Protein AF-A0A7S3U3N0-F1 (afdb_monomer_lite)

pLDDT: mean 81.3, std 15.48, range [44.31, 98.31]

Structure (mmCIF, N/CA/C/O backbone):
data_AF-A0A7S3U3N0-F1
#
_entry.id   AF-A0A7S3U3N0-F1
#
loop_
_atom_site.group_PDB
_atom_site.id
_atom_site.type_symbol
_atom_site.label_atom_id
_atom_site.label_alt_id
_atom_site.label_comp_id
_atom_site.label_asym_id
_atom_site.label_entity_id
_atom_site.label_seq_id
_atom_site.pdbx_PDB_ins_code
_atom_site.Cartn_x
_atom_site.Cartn_y
_atom_site.Cartn_z
_atom_site.occupancy
_atom_site.B_iso_or_equiv
_atom_site.auth_seq_id
_atom_site.auth_comp_id
_atom_site.auth_asym_id
_atom_site.auth_atom_id
_atom_site.pdbx_PDB_model_num
ATOM 1 N N . TYR A 1 1 ? 31.565 2.577 -57.665 1.00 74.12 1 TYR A N 1
ATOM 2 C CA . TYR A 1 1 ? 31.955 3.757 -58.460 1.00 74.12 1 TYR A CA 1
ATOM 3 C C . TYR A 1 1 ? 33.402 4.197 -58.238 1.00 74.12 1 TYR A C 1
ATOM 5 O O . TYR A 1 1 ? 34.052 4.500 -59.228 1.00 74.12 1 TYR A O 1
ATOM 13 N N . GLY A 1 2 ? 33.956 4.156 -57.015 1.00 78.75 2 GLY A N 1
ATOM 14 C CA . GLY A 1 2 ? 35.346 4.583 -56.749 1.00 78.75 2 GLY A CA 1
ATOM 15 C C . GLY A 1 2 ? 36.430 3.902 -57.603 1.00 78.75 2 GLY A C 1
ATOM 16 O O . GLY A 1 2 ? 37.259 4.584 -58.193 1.00 78.75 2 GLY A O 1
ATOM 17 N N . GLU A 1 3 ? 36.382 2.576 -57.767 1.00 84.25 3 GLU A N 1
ATOM 18 C CA . GLU A 1 3 ? 37.328 1.848 -58.638 1.00 84.25 3 GLU A CA 1
ATOM 19 C C . GLU A 1 3 ? 37.213 2.257 -60.116 1.00 84.25 3 GLU A C 1
ATOM 21 O O . GLU A 1 3 ? 38.199 2.272 -60.850 1.00 84.25 3 GLU A O 1
ATOM 26 N N . SER A 1 4 ? 36.007 2.615 -60.562 1.00 85.31 4 SER A N 1
ATOM 27 C CA . SER A 1 4 ? 35.740 3.041 -61.937 1.00 85.31 4 SER A CA 1
ATOM 28 C C . SER A 1 4 ? 36.223 4.470 -62.195 1.00 85.31 4 SER A C 1
ATOM 30 O O . SER A 1 4 ? 36.794 4.723 -63.251 1.00 85.31 4 SER A O 1
ATOM 32 N N . VAL A 1 5 ? 36.042 5.383 -61.234 1.00 87.06 5 VAL A N 1
ATOM 33 C CA . VAL A 1 5 ? 36.585 6.754 -61.277 1.00 87.06 5 VAL A CA 1
ATOM 34 C C . VAL A 1 5 ? 38.114 6.709 -61.318 1.00 87.06 5 VAL A C 1
ATOM 36 O O . VAL A 1 5 ? 38.727 7.276 -62.218 1.00 87.06 5 VAL A O 1
ATOM 39 N N . ASP A 1 6 ? 38.733 5.934 -60.427 1.00 88.25 6 ASP A N 1
ATOM 40 C CA . ASP A 1 6 ? 40.187 5.770 -60.363 1.00 88.25 6 ASP A CA 1
ATOM 41 C C . ASP A 1 6 ? 40.770 5.121 -61.639 1.00 88.25 6 ASP A C 1
ATOM 43 O O . ASP A 1 6 ? 41.806 5.554 -62.153 1.00 88.25 6 ASP A O 1
ATOM 47 N N . ALA A 1 7 ? 40.085 4.132 -62.221 1.00 88.00 7 ALA A N 1
ATOM 48 C CA . ALA A 1 7 ? 40.479 3.543 -63.501 1.00 88.00 7 ALA A CA 1
ATOM 49 C C . ALA A 1 7 ? 40.375 4.541 -64.672 1.00 88.00 7 ALA A C 1
ATOM 51 O O . ALA A 1 7 ? 41.270 4.583 -65.522 1.00 88.00 7 ALA A O 1
ATOM 52 N N . LEU A 1 8 ? 39.320 5.365 -64.710 1.00 86.62 8 LEU A N 1
ATOM 53 C CA . LEU A 1 8 ? 39.129 6.400 -65.730 1.00 86.62 8 LEU A CA 1
ATOM 54 C C . LEU A 1 8 ? 40.159 7.526 -65.595 1.00 86.62 8 LEU A C 1
ATOM 56 O O . LEU A 1 8 ? 40.735 7.932 -66.603 1.00 86.62 8 LEU A O 1
ATOM 60 N N . GLU A 1 9 ? 40.475 7.975 -64.378 1.00 86.88 9 GLU A N 1
ATOM 61 C CA . GLU A 1 9 ? 41.544 8.949 -64.140 1.00 86.88 9 GLU A CA 1
ATOM 62 C C . GLU A 1 9 ? 42.899 8.443 -64.643 1.00 86.88 9 GLU A C 1
ATOM 64 O O . GLU A 1 9 ? 43.624 9.165 -65.333 1.00 86.88 9 GLU A O 1
ATOM 69 N N . ARG A 1 10 ? 43.250 7.190 -64.325 1.00 87.50 10 ARG A N 1
ATOM 70 C CA . ARG A 1 10 ? 44.497 6.569 -64.794 1.00 87.50 10 ARG A CA 1
ATOM 71 C C . ARG A 1 10 ? 44.520 6.453 -66.317 1.00 87.50 10 ARG A C 1
ATOM 73 O O . ARG A 1 10 ? 45.540 6.776 -66.924 1.00 87.50 10 ARG A O 1
ATOM 80 N N . ALA A 1 11 ? 43.413 6.037 -66.934 1.00 85.31 11 ALA A N 1
ATOM 81 C CA . ALA A 1 11 ? 43.295 5.922 -68.385 1.00 85.31 11 ALA A CA 1
ATOM 82 C C . ALA A 1 11 ? 43.433 7.286 -69.082 1.00 85.31 11 ALA A C 1
ATOM 84 O O . ALA A 1 11 ? 44.214 7.415 -70.024 1.00 85.31 11 ALA A O 1
ATOM 85 N N . ILE A 1 12 ? 42.756 8.324 -68.579 1.00 85.38 12 ILE A N 1
ATOM 86 C CA . ILE A 1 12 ? 42.856 9.695 -69.097 1.00 85.38 12 ILE A CA 1
ATOM 87 C C . ILE A 1 12 ? 44.290 10.213 -68.958 1.00 85.38 12 ILE A C 1
ATOM 89 O O . ILE A 1 12 ? 44.841 10.731 -69.927 1.00 85.38 12 ILE A O 1
ATOM 93 N N . ARG A 1 13 ? 44.938 10.021 -67.799 1.00 86.06 13 ARG A N 1
ATOM 94 C CA . ARG A 1 13 ? 46.341 10.428 -67.590 1.00 86.06 13 ARG A CA 1
ATOM 95 C C . ARG A 1 13 ? 47.292 9.731 -68.565 1.00 86.06 13 ARG A C 1
ATOM 97 O O . ARG A 1 13 ? 48.157 10.393 -69.132 1.00 86.06 13 ARG A O 1
ATOM 104 N N . MET A 1 14 ? 47.132 8.425 -68.793 1.00 83.31 14 MET A N 1
ATOM 105 C CA . MET A 1 14 ? 47.976 7.679 -69.736 1.00 83.31 14 MET A CA 1
ATOM 106 C C . MET A 1 14 ? 47.755 8.109 -71.190 1.00 83.31 14 MET A C 1
ATOM 108 O O . MET A 1 14 ? 48.724 8.250 -71.932 1.00 83.31 14 MET A O 1
ATOM 112 N N . MET A 1 15 ? 46.505 8.342 -71.598 1.00 79.31 15 MET A N 1
ATOM 113 C CA . MET A 1 15 ? 46.182 8.745 -72.970 1.00 79.31 15 MET A CA 1
ATOM 114 C C . MET A 1 15 ? 46.579 10.195 -73.260 1.00 79.31 15 MET A C 1
ATOM 116 O O . MET A 1 15 ? 47.116 10.468 -74.328 1.00 79.31 15 MET A O 1
ATOM 120 N N . SER A 1 16 ? 46.393 11.112 -72.306 1.00 79.25 16 SER A N 1
ATOM 121 C CA . SER A 1 16 ? 46.848 12.502 -72.430 1.00 79.25 16 SER A CA 1
ATOM 122 C C . SER A 1 16 ? 48.373 12.638 -72.377 1.00 79.25 16 SER A C 1
ATOM 124 O O . SER A 1 16 ? 48.922 13.546 -72.987 1.00 79.25 16 SER A O 1
ATOM 126 N N . ALA A 1 17 ? 49.089 11.724 -71.714 1.00 80.06 17 ALA A N 1
ATOM 127 C CA . ALA A 1 17 ? 50.554 11.684 -71.771 1.00 80.06 17 ALA A CA 1
ATOM 128 C C . ALA A 1 17 ? 51.100 11.237 -73.145 1.00 80.06 17 ALA A C 1
ATOM 130 O O . ALA A 1 17 ? 52.278 11.441 -73.437 1.00 80.06 17 ALA A O 1
ATOM 131 N N . GLN A 1 18 ? 50.265 10.618 -73.987 1.00 72.44 18 GLN A N 1
ATOM 132 C CA . GLN A 1 18 ? 50.602 10.194 -75.351 1.00 72.44 18 GLN A CA 1
ATOM 133 C C . GLN A 1 18 ? 50.041 11.140 -76.432 1.00 72.44 18 GLN A C 1
ATOM 135 O O . GLN A 1 18 ? 50.070 10.787 -77.610 1.00 72.44 18 GLN A O 1
ATOM 140 N N . ASP A 1 19 ? 49.548 12.317 -76.034 1.00 68.12 19 ASP A N 1
ATOM 141 C CA . ASP A 1 19 ? 48.921 13.334 -76.889 1.00 68.12 19 ASP A CA 1
ATOM 142 C C . ASP A 1 19 ? 49.977 14.168 -77.637 1.00 68.12 19 ASP A C 1
ATOM 144 O O . ASP A 1 19 ? 50.263 15.318 -77.305 1.00 68.12 19 ASP A O 1
ATOM 148 N N . TYR A 1 20 ? 50.654 13.536 -78.595 1.00 67.75 20 TYR A N 1
ATOM 149 C CA . TYR A 1 20 ? 51.571 14.202 -79.517 1.00 67.75 20 TYR A CA 1
ATOM 150 C C . TYR A 1 20 ? 51.636 13.464 -80.856 1.00 67.75 20 TYR A C 1
ATOM 152 O O . TYR A 1 20 ? 51.582 12.230 -80.917 1.00 67.75 20 TYR A O 1
ATOM 160 N N . ASP A 1 21 ? 51.811 14.225 -81.934 1.00 62.88 21 ASP A N 1
ATOM 161 C CA . ASP A 1 21 ? 51.967 13.668 -83.273 1.00 62.88 21 ASP A CA 1
ATOM 162 C C . ASP A 1 21 ? 53.317 12.969 -83.421 1.00 62.88 21 ASP A C 1
ATOM 164 O O . ASP A 1 21 ? 54.372 13.458 -83.001 1.00 62.88 21 ASP A O 1
ATOM 168 N N . ARG A 1 22 ? 53.307 11.787 -84.039 1.00 64.50 22 ARG A N 1
ATOM 169 C CA . ARG A 1 22 ? 54.524 10.991 -84.217 1.00 64.50 22 ARG A CA 1
ATOM 170 C C . ARG A 1 22 ? 55.092 11.224 -85.612 1.00 64.50 22 ARG A C 1
ATOM 172 O O . ARG A 1 22 ? 54.589 10.694 -86.599 1.00 64.50 22 ARG A O 1
ATOM 179 N N . GLY A 1 23 ? 56.225 11.922 -85.689 1.00 57.91 23 GLY A N 1
ATOM 180 C CA . GLY A 1 23 ? 57.001 12.136 -86.923 1.00 57.91 23 GLY A CA 1
ATOM 181 C C . GLY A 1 23 ? 57.723 10.890 -87.472 1.00 57.91 23 GLY A C 1
ATOM 182 O O . GLY A 1 23 ? 58.717 11.005 -88.183 1.00 57.91 23 GLY A O 1
ATOM 183 N N . GLN A 1 24 ? 57.275 9.677 -87.133 1.00 59.09 24 GLN A N 1
ATOM 184 C CA . GLN A 1 24 ? 57.985 8.420 -87.405 1.00 59.09 24 GLN A CA 1
ATOM 185 C C . GLN A 1 24 ? 57.671 7.793 -88.776 1.00 59.09 24 GLN A C 1
ATOM 187 O O . GLN A 1 24 ? 57.658 6.573 -88.924 1.00 59.09 24 GLN A O 1
ATOM 192 N N . ALA A 1 25 ? 57.485 8.610 -89.818 1.00 54.75 25 ALA A N 1
ATOM 193 C CA . ALA A 1 25 ? 57.447 8.081 -91.187 1.00 54.75 25 ALA A CA 1
ATOM 194 C C . ALA A 1 25 ? 58.773 7.372 -91.524 1.00 54.75 25 ALA A C 1
ATOM 196 O O . ALA A 1 25 ? 58.790 6.284 -92.095 1.00 54.75 25 ALA A O 1
ATOM 197 N N . SER A 1 26 ? 59.903 7.967 -91.124 1.00 56.03 26 SER A N 1
ATOM 198 C CA . SER A 1 26 ? 61.240 7.481 -91.475 1.00 56.03 26 SER A CA 1
ATOM 199 C C . SER A 1 26 ? 61.626 6.183 -90.765 1.00 56.03 26 SER A C 1
ATOM 201 O O . SER A 1 26 ? 62.145 5.288 -91.423 1.00 56.03 26 SER A O 1
ATOM 203 N N . SER A 1 27 ? 61.354 6.034 -89.464 1.00 62.22 27 SER A N 1
ATOM 204 C CA . SER A 1 27 ? 61.732 4.830 -88.701 1.00 62.22 27 SER A CA 1
ATOM 205 C C . SER A 1 27 ? 60.923 3.597 -89.115 1.00 62.22 27 SER A C 1
ATOM 207 O O . SER A 1 27 ? 61.473 2.499 -89.203 1.00 62.22 27 SER A O 1
ATOM 209 N N . MET A 1 28 ? 59.637 3.768 -89.439 1.00 62.06 28 MET A N 1
ATOM 210 C CA . MET A 1 28 ? 58.778 2.677 -89.903 1.00 62.06 28 MET A CA 1
ATOM 211 C C . MET A 1 28 ? 59.160 2.228 -91.319 1.00 62.06 28 MET A C 1
ATOM 213 O O . MET A 1 28 ? 59.305 1.030 -91.568 1.00 62.06 28 MET A O 1
ATOM 217 N N . LEU A 1 29 ? 59.430 3.177 -92.226 1.00 60.19 29 LEU A N 1
ATOM 218 C CA . LEU A 1 29 ? 59.958 2.878 -93.563 1.00 60.19 29 LEU A CA 1
ATOM 219 C C . LEU A 1 29 ? 61.336 2.197 -93.496 1.00 60.19 29 LEU A C 1
ATOM 221 O O . LEU A 1 29 ? 61.624 1.317 -94.306 1.00 60.19 29 LEU A O 1
ATOM 225 N N . GLN A 1 30 ? 62.165 2.546 -92.509 1.00 63.12 30 GLN A N 1
ATOM 226 C CA . GLN A 1 30 ? 63.477 1.938 -92.283 1.00 63.12 30 GLN A CA 1
ATOM 227 C C . GLN A 1 30 ? 63.371 0.485 -91.786 1.00 63.12 30 GLN A C 1
ATOM 229 O O . GLN A 1 30 ? 64.128 -0.370 -92.244 1.00 63.12 30 GLN A O 1
ATOM 234 N N . GLY A 1 31 ? 62.384 0.170 -90.938 1.00 65.62 31 GLY A N 1
ATOM 235 C CA . GLY A 1 31 ? 62.075 -1.208 -90.531 1.00 65.62 31 GLY A CA 1
ATOM 236 C C . GLY A 1 31 ? 61.484 -2.067 -91.660 1.00 65.62 31 GLY A C 1
ATOM 237 O O . GLY A 1 31 ? 61.854 -3.232 -91.824 1.00 65.62 31 GLY A O 1
ATOM 238 N N . MET A 1 32 ? 60.614 -1.494 -92.496 1.00 61.75 32 MET A N 1
ATOM 239 C CA . MET A 1 32 ? 60.028 -2.201 -93.645 1.00 61.75 32 MET A CA 1
ATOM 240 C C . MET A 1 32 ? 61.028 -2.412 -94.793 1.00 61.75 32 MET A C 1
ATOM 242 O O . MET A 1 32 ? 60.957 -3.421 -95.493 1.00 61.75 32 MET A O 1
ATOM 246 N N . ALA A 1 33 ? 62.010 -1.519 -94.961 1.00 60.69 33 ALA A N 1
ATOM 247 C CA . ALA A 1 33 ? 63.102 -1.696 -95.921 1.00 60.69 33 ALA A CA 1
ATOM 248 C C . ALA A 1 33 ? 63.992 -2.914 -95.619 1.00 60.69 33 ALA A C 1
ATOM 250 O O . ALA A 1 33 ? 64.579 -3.473 -96.543 1.00 60.69 33 ALA A O 1
ATOM 251 N N . ALA A 1 34 ? 64.067 -3.351 -94.357 1.00 66.19 34 ALA A N 1
ATOM 252 C CA . ALA A 1 34 ? 64.830 -4.535 -93.963 1.00 66.19 34 ALA A CA 1
ATOM 253 C C . ALA A 1 34 ? 64.109 -5.862 -94.265 1.00 66.19 34 ALA A C 1
ATOM 255 O O . ALA A 1 34 ? 64.752 -6.906 -94.331 1.00 66.19 34 ALA A O 1
ATOM 256 N N . THR A 1 35 ? 62.784 -5.840 -94.430 1.00 69.75 35 THR A N 1
ATOM 257 C CA . THR A 1 35 ? 61.946 -7.052 -94.445 1.00 69.75 35 THR A CA 1
ATOM 258 C C . THR A 1 35 ? 61.196 -7.269 -95.759 1.00 69.75 35 THR A C 1
ATOM 260 O O . THR A 1 35 ? 60.873 -8.409 -96.085 1.00 69.75 35 THR A O 1
ATOM 263 N N . VAL A 1 36 ? 60.950 -6.215 -96.546 1.00 71.38 36 VAL A N 1
ATOM 264 C CA . VAL A 1 36 ? 60.137 -6.282 -97.771 1.00 71.38 36 VAL A CA 1
ATOM 265 C C . VAL A 1 36 ? 60.986 -6.006 -99.025 1.00 71.38 36 VAL A C 1
ATOM 267 O O . VAL A 1 36 ? 61.601 -4.938 -99.132 1.00 71.38 36 VAL A O 1
ATOM 270 N N . PRO A 1 37 ? 61.006 -6.907 -100.029 1.00 65.12 37 PRO A N 1
ATOM 271 C CA . PRO A 1 37 ? 61.734 -6.684 -101.278 1.00 65.12 37 PRO A CA 1
ATOM 272 C C . PRO A 1 37 ? 61.161 -5.487 -102.053 1.00 65.12 37 PRO A C 1
ATOM 274 O O . PRO A 1 37 ? 59.973 -5.442 -102.352 1.00 65.12 37 PRO A O 1
ATOM 277 N N . GLY A 1 38 ? 62.008 -4.512 -102.396 1.00 68.31 38 GLY A N 1
ATOM 278 C CA . GLY A 1 38 ? 61.620 -3.298 -103.138 1.00 68.31 38 GLY A CA 1
ATOM 279 C C . GLY A 1 38 ? 61.445 -2.041 -102.277 1.00 68.31 38 GLY A C 1
ATOM 280 O O . GLY A 1 38 ? 61.645 -0.935 -102.781 1.00 68.31 38 GLY A O 1
ATOM 281 N N . MET A 1 39 ? 61.218 -2.189 -100.968 1.00 69.62 39 MET A N 1
ATOM 282 C CA . MET A 1 39 ? 61.141 -1.068 -100.019 1.00 69.62 39 MET A CA 1
ATOM 283 C C . MET A 1 39 ? 62.433 -0.249 -99.834 1.00 69.62 39 MET A C 1
ATOM 285 O O . MET A 1 39 ? 62.315 0.954 -99.611 1.00 69.62 39 MET A O 1
ATOM 289 N N . PRO A 1 40 ? 63.661 -0.788 -100.003 1.00 70.88 40 PRO A N 1
ATOM 290 C CA . PRO A 1 40 ? 64.878 0.031 -99.967 1.00 70.88 40 PRO A CA 1
ATOM 291 C C . PRO A 1 40 ? 64.887 1.151 -101.016 1.00 70.88 40 PRO A C 1
ATOM 293 O O . PRO A 1 40 ? 65.416 2.231 -100.766 1.00 70.88 40 PRO A O 1
ATOM 296 N N . LYS A 1 41 ? 64.269 0.918 -102.184 1.00 70.62 41 LYS A N 1
ATOM 297 C CA . LYS A 1 41 ? 64.152 1.926 -103.250 1.00 70.62 41 LYS A CA 1
ATOM 298 C C . LYS A 1 41 ? 63.142 3.012 -102.889 1.00 70.62 41 LYS A C 1
ATOM 300 O O . LYS A 1 41 ? 63.380 4.175 -103.185 1.00 70.62 41 LYS A O 1
ATOM 305 N N . VAL A 1 42 ? 62.053 2.635 -102.222 1.00 67.94 42 VAL A N 1
ATOM 306 C CA . VAL A 1 42 ? 61.034 3.564 -101.712 1.00 67.94 42 VAL A CA 1
ATOM 307 C C . VAL A 1 42 ? 61.610 4.417 -100.583 1.00 67.94 42 VAL A C 1
ATOM 309 O O . VAL A 1 42 ? 61.429 5.627 -100.585 1.00 67.94 42 VAL A O 1
ATOM 312 N N . LEU A 1 43 ? 62.390 3.819 -99.676 1.00 67.31 43 LEU A N 1
ATOM 313 C CA . LEU A 1 43 ? 63.108 4.541 -98.625 1.00 67.31 43 LEU A CA 1
ATOM 314 C C . LEU A 1 43 ? 64.135 5.521 -99.213 1.00 67.31 43 LEU A C 1
ATOM 316 O O . LEU A 1 43 ? 64.208 6.664 -98.772 1.00 67.31 43 LEU A O 1
ATOM 320 N N . ALA A 1 44 ? 64.896 5.104 -100.229 1.00 69.94 44 ALA A N 1
ATOM 321 C CA . ALA A 1 44 ? 65.843 5.976 -100.921 1.00 69.94 44 ALA A CA 1
ATOM 322 C C . ALA A 1 44 ? 65.141 7.123 -101.669 1.00 69.94 44 ALA A C 1
ATOM 324 O O . ALA A 1 44 ? 65.584 8.264 -101.571 1.00 69.94 44 ALA A O 1
ATOM 325 N N . ALA A 1 45 ? 64.027 6.848 -102.357 1.00 68.56 45 ALA A N 1
ATOM 326 C CA . ALA A 1 45 ? 63.210 7.868 -103.013 1.00 68.56 45 ALA A CA 1
ATOM 327 C C . ALA A 1 45 ? 62.614 8.855 -101.997 1.00 68.56 45 ALA A C 1
ATOM 329 O O . ALA A 1 45 ? 62.682 10.058 -102.218 1.00 68.56 45 ALA A O 1
ATOM 330 N N . PHE A 1 46 ? 62.139 8.368 -100.849 1.00 67.56 46 PHE A N 1
ATOM 331 C CA . PHE A 1 46 ? 61.609 9.185 -99.756 1.00 67.56 46 PHE A CA 1
ATOM 332 C C . PHE A 1 46 ? 62.688 10.056 -99.094 1.00 67.56 46 PHE A C 1
ATOM 334 O O . PHE A 1 46 ? 62.468 11.238 -98.848 1.00 67.56 46 PHE A O 1
ATOM 341 N N . LEU A 1 47 ? 63.889 9.518 -98.851 1.00 68.75 47 LEU A N 1
ATOM 342 C CA . LEU A 1 47 ? 65.042 10.290 -98.360 1.00 68.75 47 LEU A CA 1
ATOM 343 C C . LEU A 1 47 ? 65.491 11.347 -99.380 1.00 68.75 47 LEU A C 1
ATOM 345 O O . LEU A 1 47 ? 65.827 12.470 -99.005 1.00 68.75 47 LEU A O 1
ATOM 349 N N . GLN A 1 48 ? 65.463 11.011 -100.671 1.00 66.44 48 GLN A N 1
ATOM 350 C CA . GLN A 1 48 ? 65.810 11.929 -101.751 1.00 66.44 48 GLN A CA 1
ATOM 351 C C . GLN A 1 48 ? 64.749 13.027 -101.932 1.00 66.44 48 GLN A C 1
ATOM 353 O O . GLN A 1 48 ? 65.096 14.188 -102.149 1.00 66.44 48 GLN A O 1
ATOM 358 N N . GLU A 1 49 ? 63.469 12.702 -101.778 1.00 63.72 49 GLU A N 1
ATOM 359 C CA . GLU A 1 49 ? 62.362 13.658 -101.776 1.00 63.72 49 GLU A CA 1
ATOM 360 C C . GLU A 1 49 ? 62.401 14.554 -100.534 1.00 63.72 49 GLU A C 1
ATOM 362 O O . GLU A 1 49 ? 62.312 15.768 -100.678 1.00 63.72 49 GLU A O 1
ATOM 367 N N . LYS A 1 50 ? 62.699 14.010 -99.344 1.00 61.12 50 LYS A N 1
ATOM 368 C CA . LYS A 1 50 ? 62.958 14.795 -98.122 1.00 61.12 50 LYS A CA 1
ATOM 369 C C . LYS A 1 50 ? 64.145 15.749 -98.296 1.00 61.12 50 LYS A C 1
ATOM 371 O O . LYS A 1 50 ? 64.099 16.871 -97.803 1.00 61.12 50 LYS A O 1
ATOM 376 N N . SER A 1 51 ? 65.178 15.351 -99.045 1.00 58.09 51 SER A N 1
ATOM 377 C CA . SER A 1 51 ? 66.316 16.229 -99.356 1.00 58.09 51 SER A CA 1
ATOM 378 C C . SER A 1 51 ? 65.987 17.323 -100.382 1.00 58.09 51 SER A C 1
ATOM 380 O O . SER A 1 51 ? 66.576 18.399 -100.331 1.00 58.09 51 SER A O 1
ATOM 382 N N . LYS A 1 52 ? 65.026 17.083 -101.289 1.00 55.53 52 LYS A N 1
ATOM 383 C CA . LYS A 1 52 ? 64.526 18.081 -102.255 1.00 55.53 52 LYS A CA 1
ATOM 384 C C . LYS A 1 52 ? 63.455 19.005 -101.668 1.00 55.53 52 LYS A C 1
ATOM 386 O O . LYS A 1 52 ? 63.375 20.158 -102.076 1.00 55.53 52 LYS A O 1
ATOM 391 N N . ALA A 1 53 ? 62.655 18.515 -100.723 1.00 50.06 53 ALA A N 1
ATOM 392 C CA . ALA A 1 53 ? 61.596 19.253 -100.037 1.00 50.06 53 ALA A CA 1
ATOM 393 C C . ALA A 1 53 ? 62.103 20.067 -98.832 1.00 50.06 53 ALA A C 1
ATOM 395 O O . ALA A 1 53 ? 61.314 20.744 -98.176 1.00 50.06 53 ALA A O 1
ATOM 396 N N . ALA A 1 54 ? 63.413 20.054 -98.558 1.00 49.81 54 ALA A N 1
ATOM 397 C CA . ALA A 1 54 ? 64.066 20.907 -97.569 1.00 49.81 54 ALA A CA 1
ATOM 398 C C . ALA A 1 54 ? 64.150 22.377 -98.046 1.00 49.81 54 ALA A C 1
ATOM 400 O O . ALA A 1 54 ? 65.228 22.956 -98.151 1.00 49.81 54 ALA A O 1
ATOM 401 N N . GLN A 1 55 ? 63.005 22.991 -98.355 1.00 48.06 55 GLN A N 1
ATOM 402 C CA . GLN A 1 55 ? 62.856 24.442 -98.280 1.00 48.06 55 GLN A CA 1
ATOM 403 C C . GLN A 1 55 ? 62.599 24.819 -96.811 1.00 48.06 55 GLN A C 1
ATOM 405 O O . GLN A 1 55 ? 61.831 24.131 -96.133 1.00 48.06 55 GLN A O 1
ATOM 410 N N . PRO A 1 56 ? 63.216 25.892 -96.287 1.00 44.81 56 PRO A N 1
ATOM 411 C CA . PRO A 1 56 ? 63.003 26.316 -94.909 1.00 44.81 56 PRO A CA 1
ATOM 412 C C . PRO A 1 56 ? 61.564 26.837 -94.756 1.00 44.81 56 PRO A C 1
ATOM 414 O O . PRO A 1 56 ? 61.269 27.957 -95.159 1.00 44.81 56 PRO A O 1
ATOM 417 N N . GLY A 1 57 ? 60.664 26.013 -94.205 1.00 52.09 57 GLY A N 1
ATOM 418 C CA . GLY A 1 57 ? 59.295 26.419 -93.858 1.00 52.09 57 GLY A CA 1
ATOM 419 C C . GLY A 1 57 ? 58.166 25.429 -94.175 1.00 52.09 57 GLY A C 1
ATOM 420 O O . GLY A 1 57 ? 57.025 25.723 -93.830 1.00 52.09 57 GLY A O 1
ATOM 421 N N . ALA A 1 58 ? 58.427 24.275 -94.799 1.00 44.31 58 ALA A N 1
ATOM 422 C CA . ALA A 1 58 ? 57.383 23.266 -95.011 1.00 44.31 58 ALA A CA 1
ATOM 423 C C . ALA A 1 58 ? 57.134 22.456 -93.716 1.00 44.31 58 ALA A C 1
ATOM 425 O O . ALA A 1 58 ? 58.097 21.911 -93.170 1.00 44.31 58 ALA A O 1
ATOM 426 N N . PRO A 1 59 ? 55.888 22.371 -93.202 1.00 51.31 59 PRO A N 1
ATOM 427 C CA . PRO A 1 59 ? 55.590 21.595 -92.000 1.00 51.31 59 PRO A CA 1
ATOM 428 C C . PRO A 1 59 ? 55.899 20.111 -92.230 1.00 51.31 59 PRO A C 1
ATOM 430 O O . PRO A 1 59 ? 55.577 19.552 -93.281 1.00 51.31 59 PRO A O 1
ATOM 433 N N . GLU A 1 60 ? 56.548 19.476 -91.251 1.00 54.88 60 GLU A N 1
ATOM 434 C CA . GLU A 1 60 ? 56.798 18.035 -91.274 1.00 54.88 60 GLU A CA 1
ATOM 435 C C . GLU A 1 60 ? 55.444 17.312 -91.311 1.00 54.88 60 GLU A C 1
ATOM 437 O O . GLU A 1 60 ? 54.638 17.440 -90.393 1.00 54.88 60 GLU A O 1
ATOM 442 N N . VAL A 1 61 ? 55.163 16.586 -92.397 1.00 50.91 61 VAL A N 1
ATOM 443 C CA . VAL A 1 61 ? 53.920 15.817 -92.520 1.00 50.91 61 VAL A CA 1
ATOM 444 C C . VAL A 1 61 ? 53.983 14.675 -91.505 1.00 50.91 61 VAL A C 1
ATOM 446 O O . VAL A 1 61 ? 54.789 13.752 -91.652 1.00 50.91 61 VAL A O 1
ATOM 449 N N . ALA A 1 62 ? 53.171 14.752 -90.450 1.00 54.81 62 ALA A N 1
ATOM 450 C CA . ALA A 1 62 ? 53.054 13.686 -89.464 1.00 54.81 62 ALA A CA 1
ATOM 451 C C . ALA A 1 62 ? 52.575 12.393 -90.151 1.00 54.81 62 ALA A C 1
ATOM 453 O O . ALA A 1 62 ? 51.612 12.403 -90.914 1.00 54.81 62 ALA A O 1
ATOM 454 N N . ALA A 1 63 ? 53.245 11.266 -89.887 1.00 54.88 63 ALA A N 1
ATOM 455 C CA . ALA A 1 63 ? 52.854 9.960 -90.437 1.00 54.88 63 ALA A CA 1
ATOM 456 C C . ALA A 1 63 ? 51.533 9.446 -89.845 1.00 54.88 63 ALA A C 1
ATOM 458 O O . ALA A 1 63 ? 50.857 8.605 -90.434 1.00 54.88 63 ALA A O 1
ATOM 459 N N . TYR A 1 64 ? 51.211 9.925 -88.647 1.00 57.16 64 TYR A N 1
ATOM 460 C CA . TYR A 1 64 ? 50.008 9.614 -87.903 1.00 57.16 64 TYR A CA 1
ATOM 461 C C . TYR A 1 64 ? 49.649 10.837 -87.061 1.00 57.16 64 TYR A C 1
ATOM 463 O O . TYR A 1 64 ? 50.434 11.245 -86.201 1.00 57.16 64 TYR A O 1
ATOM 471 N N . GLU A 1 65 ? 48.479 11.400 -87.339 1.00 59.81 65 GLU A N 1
ATOM 472 C CA . GLU A 1 65 ? 47.848 12.447 -86.540 1.00 59.81 65 GLU A CA 1
ATOM 473 C C . GLU A 1 65 ? 47.074 11.781 -85.398 1.00 59.81 65 GLU A C 1
ATOM 475 O O . GLU A 1 65 ? 46.366 10.788 -85.606 1.00 59.81 65 GLU A O 1
ATOM 480 N N . PHE A 1 66 ? 47.237 12.274 -84.174 1.00 63.94 66 PHE A N 1
ATOM 481 C CA . PHE A 1 66 ? 46.581 11.692 -83.005 1.00 63.94 66 PHE A CA 1
ATOM 482 C C . PHE A 1 66 ? 45.044 11.807 -83.102 1.00 63.94 66 PHE A C 1
ATOM 484 O O . PHE A 1 66 ? 44.460 12.861 -82.879 1.00 63.94 66 PHE A O 1
ATOM 491 N N . GLN A 1 67 ? 44.351 10.696 -83.387 1.00 65.75 67 GLN A N 1
ATOM 492 C CA . GLN A 1 67 ? 42.881 10.677 -83.542 1.00 65.75 67 GLN A CA 1
ATOM 493 C C . GLN A 1 67 ? 42.102 10.445 -82.231 1.00 65.75 67 GLN A C 1
ATOM 495 O O . GLN A 1 67 ? 40.872 10.391 -82.221 1.00 65.75 67 GLN A O 1
ATOM 500 N N . SER A 1 68 ? 42.792 10.301 -81.098 1.00 68.62 68 SER A N 1
ATOM 501 C CA . SER A 1 68 ? 42.193 9.894 -79.816 1.00 68.62 68 SER A CA 1
ATOM 502 C C . SER A 1 68 ? 41.573 11.035 -79.002 1.00 68.62 68 SER A C 1
ATOM 504 O O . SER A 1 68 ? 41.003 10.770 -77.944 1.00 68.62 68 SER A O 1
ATOM 506 N N . GLY A 1 69 ? 41.619 12.284 -79.478 1.00 72.69 69 GLY A N 1
ATOM 507 C CA . GLY A 1 69 ? 41.065 13.443 -78.764 1.00 72.69 69 GLY A CA 1
ATOM 508 C C . GLY A 1 69 ? 39.574 13.303 -78.421 1.00 72.69 69 GLY A C 1
ATOM 509 O O . GLY A 1 69 ? 39.162 13.609 -77.301 1.00 72.69 69 GLY A O 1
ATOM 510 N N . GLY A 1 70 ? 38.771 12.738 -79.332 1.00 79.31 70 GLY A N 1
ATOM 511 C CA . GLY A 1 70 ? 37.350 12.455 -79.082 1.00 79.31 70 GLY A CA 1
ATOM 512 C C . GLY A 1 70 ? 37.115 11.365 -78.026 1.00 79.31 70 GLY A C 1
ATOM 513 O O . GLY A 1 70 ? 36.183 11.461 -77.232 1.00 79.31 70 GLY A O 1
ATOM 514 N N . ILE A 1 71 ? 37.998 10.363 -77.955 1.00 79.81 71 ILE A N 1
ATOM 515 C CA . ILE A 1 71 ? 37.938 9.290 -76.948 1.00 79.81 71 ILE A CA 1
ATOM 516 C C . ILE A 1 71 ? 38.310 9.844 -75.569 1.00 79.81 71 ILE A C 1
ATOM 518 O O . ILE A 1 71 ? 37.649 9.537 -74.582 1.00 79.81 71 ILE A O 1
ATOM 522 N N . VAL A 1 72 ? 39.321 10.715 -75.496 1.00 82.06 72 VAL A N 1
ATOM 523 C CA . VAL A 1 72 ? 39.697 11.399 -74.249 1.00 82.06 72 VAL A CA 1
ATOM 524 C C . VAL A 1 72 ? 38.569 12.314 -73.762 1.00 82.06 72 VAL A C 1
ATOM 526 O O . VAL A 1 72 ? 38.300 12.347 -72.563 1.00 82.06 72 VAL A O 1
ATOM 529 N N . SER A 1 73 ? 37.874 13.017 -74.665 1.00 84.50 73 SER A N 1
ATOM 530 C CA . SER A 1 73 ? 36.670 13.794 -74.327 1.00 84.50 73 SER A CA 1
ATOM 531 C C . SER A 1 73 ? 35.584 12.908 -73.718 1.00 84.50 73 SER A C 1
ATOM 533 O O . SER A 1 73 ? 35.083 13.212 -72.640 1.00 84.50 73 SER A O 1
ATOM 535 N N . LEU A 1 74 ? 35.266 11.782 -74.363 1.00 86.56 74 LEU A N 1
ATOM 536 C CA . LEU A 1 74 ? 34.260 10.841 -73.871 1.00 86.56 74 LEU A CA 1
ATOM 537 C C . LEU A 1 74 ? 34.625 10.276 -72.489 1.00 86.56 74 LEU A C 1
ATOM 539 O O . LEU A 1 74 ? 33.764 10.183 -71.617 1.00 86.56 74 LEU A O 1
ATOM 543 N N . LEU A 1 75 ? 35.897 9.921 -72.272 1.00 86.75 75 LEU A N 1
ATOM 544 C CA . LEU A 1 75 ? 36.377 9.430 -70.978 1.00 86.75 75 LEU A CA 1
ATOM 545 C C . LEU A 1 75 ? 36.284 10.507 -69.890 1.00 86.75 75 LEU A C 1
ATOM 547 O O . LEU A 1 75 ? 35.907 10.184 -68.768 1.00 86.75 75 LEU A O 1
ATOM 551 N N . LYS A 1 76 ? 36.570 11.778 -70.208 1.00 88.25 76 LYS A N 1
ATOM 552 C CA . LYS A 1 76 ? 36.392 12.909 -69.279 1.00 88.25 76 LYS A CA 1
ATOM 553 C C . LYS A 1 76 ? 34.920 13.142 -68.928 1.00 88.25 76 LYS A C 1
ATOM 555 O O . LYS A 1 76 ? 34.607 13.375 -67.763 1.00 88.25 76 LYS A O 1
ATOM 560 N N . ASP A 1 77 ? 34.017 13.039 -69.900 1.00 90.69 77 ASP A N 1
ATOM 561 C CA . ASP A 1 77 ? 32.576 13.155 -69.653 1.00 90.69 77 ASP A CA 1
ATOM 562 C C . ASP A 1 77 ? 32.051 11.994 -68.796 1.00 90.69 77 ASP A C 1
ATOM 564 O O . ASP A 1 77 ? 31.208 12.198 -67.920 1.00 90.69 77 ASP A O 1
ATOM 568 N N . LEU A 1 78 ? 32.562 10.778 -69.019 1.00 90.94 78 LEU A N 1
ATOM 569 C CA . LEU A 1 78 ? 32.229 9.606 -68.211 1.00 90.94 78 LEU A CA 1
ATOM 570 C C . LEU A 1 78 ? 32.792 9.717 -66.789 1.00 90.94 78 LEU A C 1
ATOM 572 O O . LEU A 1 78 ? 32.077 9.401 -65.842 1.00 90.94 78 LEU A O 1
ATOM 576 N N . LEU A 1 79 ? 34.022 10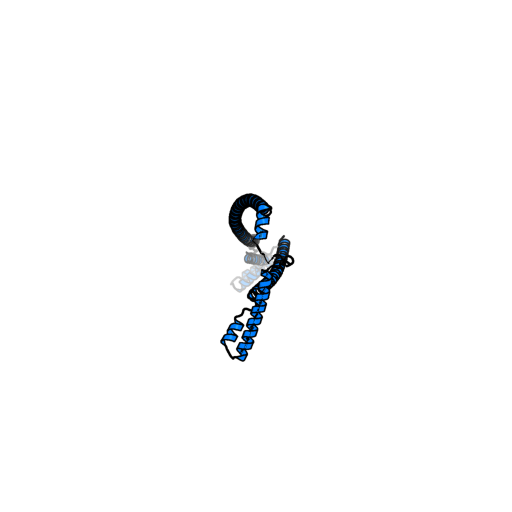.220 -66.639 1.00 90.00 79 LEU A N 1
ATOM 577 C CA . LEU A 1 79 ? 34.633 10.509 -65.341 1.00 90.00 79 LEU A CA 1
ATOM 578 C C . LEU A 1 79 ? 33.750 11.473 -64.542 1.00 90.00 79 LEU A C 1
ATOM 580 O O . LEU A 1 79 ? 33.335 11.136 -63.442 1.00 90.00 79 LEU A O 1
ATOM 584 N N . LYS A 1 80 ? 33.367 12.611 -65.134 1.00 92.62 80 LYS A N 1
ATOM 585 C CA . LYS A 1 80 ? 32.508 13.607 -64.476 1.00 92.62 80 LYS A CA 1
ATOM 586 C C . LYS A 1 80 ? 31.150 13.034 -64.056 1.00 92.62 80 LYS A C 1
ATOM 588 O O . LYS A 1 80 ? 30.636 13.381 -62.996 1.00 92.62 80 LYS A O 1
ATOM 593 N N . LYS A 1 81 ? 30.550 12.168 -64.883 1.00 92.56 81 LYS A N 1
ATOM 594 C CA . LYS A 1 81 ? 29.298 11.478 -64.529 1.00 92.56 81 LYS A CA 1
ATOM 595 C C . LYS A 1 81 ? 29.496 10.519 -63.359 1.00 92.56 81 LYS A C 1
ATOM 597 O O . LYS A 1 81 ? 28.697 10.545 -62.436 1.00 92.56 81 LYS A O 1
ATOM 602 N N . PHE A 1 82 ? 30.555 9.713 -63.377 1.00 93.38 82 PHE A N 1
ATOM 603 C CA . PHE A 1 82 ? 30.829 8.745 -62.313 1.00 93.38 82 PHE A CA 1
ATOM 604 C C . PHE A 1 82 ? 31.267 9.406 -61.003 1.00 93.38 82 PHE A C 1
ATOM 606 O O . PHE A 1 82 ? 30.935 8.886 -59.947 1.00 93.38 82 PHE A O 1
ATOM 613 N N . GLU A 1 83 ? 31.956 10.546 -61.050 1.00 91.94 83 GLU A N 1
ATOM 614 C CA . GLU A 1 83 ? 32.229 11.383 -59.874 1.00 91.94 83 GLU A CA 1
ATOM 615 C C . GLU A 1 83 ? 30.932 11.950 -59.283 1.00 91.94 83 GLU A C 1
ATOM 617 O O . GLU A 1 83 ? 30.740 11.908 -58.070 1.00 91.94 83 GLU A O 1
ATOM 622 N N . GLY A 1 84 ? 30.018 12.430 -60.136 1.00 93.81 84 GLY A N 1
ATOM 623 C CA . GLY A 1 84 ? 28.696 12.894 -59.711 1.00 93.81 84 GLY A CA 1
ATOM 624 C C . GLY A 1 84 ? 27.859 11.785 -59.071 1.00 93.81 84 GLY A C 1
ATOM 625 O O . GLY A 1 84 ? 27.365 11.962 -57.962 1.00 93.81 84 GLY A O 1
ATOM 626 N N . GLU A 1 85 ? 27.759 10.625 -59.729 1.00 93.25 85 GLU A N 1
ATOM 627 C CA . GLU A 1 85 ? 27.050 9.452 -59.196 1.00 93.25 85 GLU A CA 1
ATOM 628 C C . GLU A 1 85 ? 27.699 8.930 -57.905 1.00 93.25 85 GLU A C 1
ATOM 630 O O . GLU A 1 85 ? 26.991 8.550 -56.978 1.00 93.25 85 GLU A O 1
ATOM 635 N N . LEU A 1 86 ? 29.035 8.935 -57.805 1.00 92.75 86 LEU A N 1
ATOM 636 C CA . LEU A 1 86 ? 29.734 8.549 -56.578 1.00 92.75 86 LEU A CA 1
ATOM 637 C C . LEU A 1 86 ? 29.384 9.495 -55.426 1.00 92.75 86 LEU A C 1
ATOM 639 O O . LEU A 1 86 ? 29.029 9.016 -54.355 1.00 92.75 86 LEU A O 1
ATOM 643 N N . SER A 1 87 ? 29.430 10.810 -55.654 1.00 93.38 87 SER A N 1
ATOM 644 C CA . SER A 1 87 ? 29.078 11.803 -54.635 1.00 93.38 87 SER A CA 1
ATOM 645 C C . SER A 1 87 ? 27.621 11.674 -54.185 1.00 93.38 87 SER A C 1
ATOM 647 O O . SER A 1 87 ? 27.346 11.788 -52.995 1.00 93.38 87 SER A O 1
ATOM 649 N N . GLU A 1 88 ? 26.688 11.431 -55.110 1.00 95.25 88 GLU A N 1
ATOM 650 C CA . GLU A 1 88 ? 25.267 11.242 -54.788 1.00 95.25 88 GLU A CA 1
ATOM 651 C C . GLU A 1 88 ? 25.037 9.957 -53.978 1.00 95.25 88 GLU A C 1
ATOM 653 O O . GLU A 1 88 ? 24.273 9.951 -53.011 1.00 95.25 88 GLU A O 1
ATOM 658 N N . VAL A 1 89 ? 25.738 8.871 -54.322 1.00 94.62 89 VAL A N 1
ATOM 659 C CA . VAL A 1 89 ? 25.686 7.613 -53.565 1.00 94.62 89 VAL A CA 1
ATOM 660 C C . VAL A 1 89 ? 26.290 7.782 -52.172 1.00 94.62 89 VAL A C 1
ATOM 662 O O . VAL A 1 89 ? 25.671 7.339 -51.209 1.00 94.62 89 VAL A O 1
ATOM 665 N N . GLU A 1 90 ? 27.445 8.437 -52.041 1.00 93.94 90 GLU A N 1
ATOM 666 C CA . GLU A 1 90 ? 28.085 8.708 -50.744 1.00 93.94 90 GLU A CA 1
ATOM 667 C C . GLU A 1 90 ? 27.207 9.602 -49.854 1.00 93.94 90 GLU A C 1
ATOM 669 O O . GLU A 1 90 ? 27.050 9.334 -48.660 1.00 93.94 90 GLU A O 1
ATOM 674 N N . GLU A 1 91 ? 26.573 10.631 -50.425 1.00 96.19 91 GLU A N 1
ATOM 675 C CA . GLU A 1 91 ? 25.616 11.480 -49.711 1.00 96.19 91 GLU A CA 1
ATOM 676 C C . GLU A 1 91 ? 24.381 10.682 -49.269 1.00 96.19 91 GLU A C 1
ATOM 678 O O . GLU A 1 91 ? 23.971 10.756 -48.107 1.00 96.19 91 GLU A O 1
ATOM 683 N N . SER A 1 92 ? 23.810 9.872 -50.165 1.00 95.38 92 SER A N 1
ATOM 684 C CA . SER A 1 92 ? 22.676 9.002 -49.850 1.00 95.38 92 SER A CA 1
ATOM 685 C C . SER A 1 92 ? 23.025 7.984 -48.760 1.00 95.38 92 SER A C 1
ATOM 687 O O . SER A 1 92 ? 22.234 7.784 -47.840 1.00 95.38 92 SER A O 1
ATOM 689 N N . GLU A 1 93 ? 24.192 7.343 -48.829 1.00 95.56 93 GLU A N 1
ATOM 690 C CA . GLU A 1 93 ? 24.656 6.381 -47.825 1.00 95.56 93 GLU A CA 1
ATOM 691 C C . GLU A 1 93 ? 24.855 7.058 -46.464 1.00 95.56 93 GLU A C 1
ATOM 693 O O . GLU A 1 93 ? 24.368 6.559 -45.447 1.00 95.56 93 GLU A O 1
ATOM 698 N N . SER A 1 94 ? 25.494 8.231 -46.440 1.00 95.56 94 SER A N 1
ATOM 699 C CA . SER A 1 94 ? 25.675 9.022 -45.220 1.00 95.56 94 SER A CA 1
ATOM 700 C C . SER A 1 94 ? 24.332 9.414 -44.596 1.00 95.56 94 SER A C 1
ATOM 702 O O . SER A 1 94 ? 24.137 9.257 -43.387 1.00 95.56 94 SER A O 1
ATOM 704 N N . ASN A 1 95 ? 23.378 9.873 -45.410 1.00 96.00 95 ASN A N 1
ATOM 705 C CA . ASN A 1 95 ? 22.040 10.238 -44.949 1.00 96.00 95 ASN A CA 1
ATOM 706 C C . ASN A 1 95 ? 21.276 9.024 -44.401 1.00 96.00 95 ASN A C 1
ATOM 708 O O . ASN A 1 95 ? 20.710 9.110 -43.312 1.00 96.00 95 ASN A O 1
ATOM 712 N N . GLN A 1 96 ? 21.320 7.880 -45.090 1.00 96.12 96 GLN A N 1
ATOM 713 C CA . GLN A 1 96 ? 20.686 6.640 -44.629 1.00 96.12 96 GLN A CA 1
ATOM 714 C C . GLN A 1 96 ? 21.310 6.125 -43.326 1.00 96.12 96 GLN A C 1
ATOM 716 O O . GLN A 1 96 ? 20.589 5.741 -42.405 1.00 96.12 96 GLN A O 1
ATOM 721 N N . ALA A 1 97 ? 22.639 6.150 -43.205 1.00 96.69 97 ALA A N 1
ATOM 722 C CA . ALA A 1 97 ? 23.333 5.755 -41.982 1.00 96.69 97 ALA A CA 1
ATOM 723 C C . ALA A 1 97 ? 22.991 6.688 -40.809 1.00 96.69 97 ALA A C 1
ATOM 725 O O . ALA A 1 97 ? 22.802 6.233 -39.675 1.00 96.69 97 ALA A O 1
ATOM 726 N N . HIS A 1 98 ? 22.882 7.993 -41.073 1.00 95.69 98 HIS A N 1
ATOM 727 C CA . HIS A 1 98 ? 22.482 8.973 -40.072 1.00 95.69 98 HIS A CA 1
ATOM 728 C C . HIS A 1 98 ? 21.028 8.781 -39.624 1.00 95.69 98 HIS A C 1
ATOM 730 O O . HIS A 1 98 ? 20.762 8.742 -38.422 1.00 95.69 98 HIS A O 1
ATOM 736 N N . GLU A 1 99 ? 20.103 8.610 -40.570 1.00 97.06 99 GLU A N 1
ATOM 737 C CA . GLU A 1 99 ? 18.692 8.344 -40.291 1.00 97.06 99 GLU A CA 1
ATOM 738 C C . GLU A 1 99 ? 18.534 7.055 -39.483 1.00 97.06 99 GLU A C 1
ATOM 740 O O . GLU A 1 99 ? 17.884 7.059 -38.436 1.00 97.06 99 GLU A O 1
ATOM 745 N N . PHE A 1 100 ? 19.211 5.978 -39.892 1.00 97.12 100 PHE A N 1
ATOM 746 C CA . PHE A 1 100 ? 19.219 4.723 -39.150 1.00 97.12 100 PHE A CA 1
ATOM 747 C C . PHE A 1 100 ? 19.673 4.938 -37.702 1.00 97.12 100 PHE A C 1
ATOM 749 O O . PHE A 1 100 ? 18.970 4.551 -36.768 1.00 97.12 100 PHE A O 1
ATOM 756 N N . LYS A 1 101 ? 20.789 5.642 -37.489 1.00 97.38 101 LYS A N 1
ATOM 757 C CA . LYS A 1 101 ? 21.297 5.931 -36.142 1.00 97.38 101 LYS A CA 1
ATOM 758 C C . LYS A 1 101 ? 20.324 6.770 -35.310 1.00 97.38 101 LYS A C 1
ATOM 760 O O . LYS A 1 101 ? 20.172 6.527 -34.114 1.00 97.38 101 LYS A O 1
ATOM 765 N N . LEU A 1 102 ? 19.645 7.739 -35.923 1.00 96.81 102 LEU A N 1
ATOM 766 C CA . LEU A 1 102 ? 18.628 8.536 -35.240 1.00 96.81 102 LEU A CA 1
ATOM 767 C C . LEU A 1 102 ? 17.428 7.670 -34.834 1.00 96.81 102 LEU A C 1
ATOM 769 O O . LEU A 1 102 ? 16.944 7.785 -33.707 1.00 96.81 102 LEU A O 1
ATOM 773 N N . THR A 1 103 ? 16.979 6.774 -35.719 1.00 96.88 103 THR A N 1
ATOM 774 C CA . THR A 1 103 ? 15.887 5.842 -35.408 1.00 96.88 103 THR A CA 1
ATOM 775 C C . THR A 1 103 ? 16.267 4.862 -34.306 1.00 96.88 103 THR A C 1
ATOM 777 O O . THR A 1 103 ? 15.448 4.621 -33.424 1.00 96.88 103 THR A O 1
ATOM 780 N N . GLU A 1 104 ? 17.502 4.356 -34.293 1.00 97.19 104 GLU A N 1
ATOM 781 C CA . GLU A 1 104 ? 18.016 3.466 -33.250 1.00 97.19 104 GLU A CA 1
ATOM 782 C C . GLU A 1 104 ? 18.012 4.151 -31.877 1.00 97.19 104 GLU A C 1
ATOM 784 O O . GLU A 1 104 ? 17.475 3.599 -30.913 1.00 97.19 104 GLU A O 1
ATOM 789 N N . ILE A 1 105 ? 18.541 5.379 -31.795 1.00 96.44 105 ILE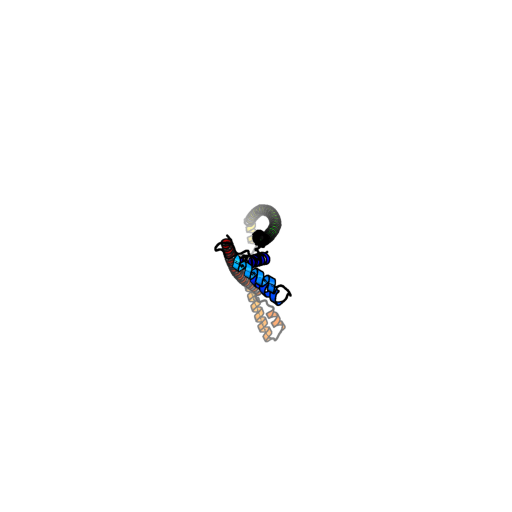 A N 1
ATOM 790 C CA . ILE A 1 105 ? 18.537 6.181 -30.561 1.00 96.44 105 ILE A CA 1
ATOM 791 C C . ILE A 1 105 ? 17.100 6.424 -30.097 1.00 96.44 105 ILE A C 1
ATOM 793 O O . ILE A 1 105 ? 16.764 6.129 -28.950 1.00 96.44 105 ILE A O 1
ATOM 797 N N . HIS A 1 106 ? 16.231 6.889 -30.997 1.00 97.12 106 HIS A N 1
ATOM 798 C CA . HIS A 1 106 ? 14.833 7.154 -30.673 1.00 97.12 106 HIS A CA 1
ATOM 799 C C . HIS A 1 106 ? 14.112 5.895 -30.165 1.00 97.12 106 HIS A C 1
ATOM 801 O O . HIS A 1 106 ? 13.415 5.951 -29.154 1.00 97.12 106 HIS A O 1
ATOM 807 N N . LEU A 1 107 ? 14.286 4.743 -30.823 1.00 97.81 107 LEU A N 1
ATOM 808 C CA . LEU A 1 107 ? 13.671 3.487 -30.386 1.00 97.81 107 LEU A CA 1
ATOM 809 C C . LEU A 1 107 ? 14.206 3.036 -29.026 1.00 97.81 107 LEU A C 1
ATOM 811 O O . LEU A 1 107 ? 13.420 2.610 -28.180 1.00 97.81 107 LEU A O 1
ATOM 815 N N . SER A 1 108 ? 15.516 3.149 -28.804 1.00 97.25 108 SER A N 1
ATOM 816 C CA . SER A 1 108 ? 16.148 2.815 -27.526 1.00 97.25 108 SER A CA 1
ATOM 817 C C . SER A 1 108 ? 15.576 3.663 -26.385 1.00 97.25 108 SER A C 1
ATOM 819 O O . SER A 1 108 ? 15.132 3.119 -25.369 1.00 97.25 108 SER A O 1
ATOM 821 N N . ASP A 1 109 ? 15.473 4.978 -26.587 1.00 97.50 109 ASP A N 1
ATOM 822 C CA . ASP A 1 109 ? 14.912 5.911 -25.607 1.00 97.50 109 ASP A CA 1
ATOM 823 C C . ASP A 1 109 ? 13.425 5.639 -25.346 1.00 97.50 109 ASP A C 1
ATOM 825 O O . ASP A 1 109 ? 12.981 5.609 -24.193 1.00 97.50 109 ASP A O 1
ATOM 829 N N . VAL A 1 110 ? 12.644 5.374 -26.399 1.00 97.88 110 VAL A N 1
ATOM 830 C CA . VAL A 1 110 ? 11.224 5.016 -26.278 1.00 97.88 110 VAL A CA 1
ATOM 831 C C . VAL A 1 110 ? 11.050 3.715 -25.499 1.00 97.88 110 VAL A C 1
ATOM 833 O O . VAL A 1 110 ? 10.169 3.638 -24.638 1.00 97.88 110 VAL A O 1
ATOM 836 N N . ILE A 1 111 ? 11.879 2.699 -25.750 1.00 97.69 111 ILE A N 1
ATOM 837 C CA . ILE A 1 111 ? 11.844 1.427 -25.019 1.00 97.69 111 ILE A CA 1
ATOM 838 C C . ILE A 1 111 ? 12.204 1.649 -23.549 1.00 97.69 111 ILE A C 1
ATOM 840 O O . ILE A 1 111 ? 11.489 1.159 -22.670 1.00 97.69 111 ILE A O 1
ATOM 844 N N . ALA A 1 112 ? 13.273 2.399 -23.270 1.00 97.44 112 ALA A N 1
ATOM 845 C CA . ALA A 1 112 ? 13.714 2.697 -21.912 1.00 97.44 112 ALA A CA 1
ATOM 846 C C . ALA A 1 112 ? 12.627 3.443 -21.125 1.00 97.44 112 ALA A C 1
ATOM 848 O O . ALA A 1 112 ? 12.236 3.007 -20.037 1.00 97.44 112 ALA A O 1
ATOM 849 N N . LYS A 1 113 ? 12.065 4.506 -21.711 1.00 96.62 113 LYS A N 1
ATOM 850 C CA . LYS A 1 113 ? 10.986 5.289 -21.102 1.00 96.62 113 LYS A CA 1
ATOM 851 C C . LYS A 1 113 ? 9.719 4.464 -20.903 1.00 96.62 113 LYS A C 1
ATOM 853 O O . LYS A 1 113 ? 9.182 4.427 -19.801 1.00 96.62 113 LYS A O 1
ATOM 858 N N . SER A 1 114 ? 9.285 3.721 -21.921 1.00 96.75 114 SER A N 1
ATOM 859 C CA . SER A 1 114 ? 8.094 2.863 -21.828 1.00 96.75 114 SER A CA 1
ATOM 860 C C . SER A 1 114 ? 8.245 1.779 -20.762 1.00 96.75 114 SER A C 1
ATOM 862 O O . SER A 1 114 ? 7.273 1.417 -20.097 1.00 96.75 114 SER A O 1
ATOM 864 N N . LYS A 1 115 ? 9.459 1.246 -20.579 1.00 97.19 115 LYS A N 1
ATOM 865 C CA . LYS A 1 115 ? 9.751 0.278 -19.520 1.00 97.19 115 LYS A CA 1
ATOM 866 C C . LYS A 1 115 ? 9.671 0.925 -18.136 1.00 97.19 115 LYS A C 1
ATOM 868 O O . LYS A 1 115 ? 9.007 0.354 -17.273 1.00 97.19 115 LYS A O 1
ATOM 873 N N . SER A 1 116 ? 10.265 2.107 -17.957 1.00 95.94 116 SER A N 1
ATOM 874 C CA . SER A 1 116 ? 10.176 2.882 -16.710 1.00 95.94 116 SER A CA 1
ATOM 875 C C . SER A 1 116 ? 8.722 3.195 -16.348 1.00 95.94 116 SER A C 1
ATOM 877 O O . SER A 1 116 ? 8.258 2.827 -15.270 1.00 95.94 116 SER A O 1
ATOM 879 N N . ASP A 1 117 ? 7.957 3.753 -17.290 1.00 96.62 117 ASP A N 1
ATOM 880 C CA . ASP A 1 117 ? 6.541 4.089 -17.097 1.00 96.62 117 ASP A CA 1
ATOM 881 C C . ASP A 1 117 ? 5.710 2.854 -16.722 1.00 96.62 117 ASP A C 1
ATOM 883 O O . ASP A 1 117 ? 4.788 2.922 -15.904 1.00 96.62 117 ASP A O 1
ATOM 887 N N . ARG A 1 118 ? 6.016 1.696 -17.322 1.00 96.38 118 ARG A N 1
ATOM 888 C CA . ARG A 1 118 ? 5.329 0.438 -17.014 1.00 96.38 118 ARG A CA 1
ATOM 889 C C . ARG A 1 118 ? 5.629 -0.033 -15.594 1.00 96.38 118 ARG A C 1
ATOM 891 O O . ARG A 1 118 ? 4.713 -0.503 -14.919 1.00 96.38 118 ARG A O 1
ATOM 898 N N . GLU A 1 119 ? 6.880 0.060 -15.155 1.00 95.00 119 GLU A N 1
ATOM 899 C CA . GLU A 1 119 ? 7.297 -0.323 -13.803 1.00 95.00 119 GLU A CA 1
ATOM 900 C C . GLU A 1 119 ? 6.662 0.592 -12.746 1.00 95.00 119 GLU A C 1
ATOM 902 O O . GLU A 1 119 ? 6.088 0.093 -11.773 1.00 95.00 119 GLU A O 1
ATOM 907 N N . GLU A 1 120 ? 6.650 1.906 -12.977 1.00 94.75 120 GLU A N 1
ATOM 908 C CA . GLU A 1 120 ? 5.991 2.878 -12.097 1.00 94.75 120 GLU A CA 1
ATOM 909 C C . GLU A 1 120 ? 4.483 2.631 -11.994 1.00 94.75 120 GLU A C 1
ATOM 911 O O . GLU A 1 120 ? 3.948 2.489 -10.889 1.00 94.75 120 GLU A O 1
ATOM 916 N N . LYS A 1 121 ? 3.792 2.481 -13.132 1.00 96.62 121 LYS A N 1
ATOM 917 C CA . LYS A 1 121 ? 2.346 2.200 -13.156 1.00 96.62 121 LYS A CA 1
ATOM 918 C C . LYS A 1 121 ? 2.004 0.860 -12.509 1.00 96.62 121 LYS A C 1
ATOM 920 O O . LYS A 1 121 ? 0.971 0.743 -11.848 1.00 96.62 121 LYS A O 1
ATOM 925 N N . ALA A 1 122 ? 2.847 -0.161 -12.670 1.00 95.88 122 ALA A N 1
ATOM 926 C CA . ALA A 1 122 ? 2.657 -1.446 -12.003 1.00 95.88 122 ALA A CA 1
ATOM 927 C C . ALA A 1 122 ? 2.786 -1.314 -10.475 1.00 95.88 122 ALA A C 1
ATOM 929 O O . ALA A 1 122 ? 1.946 -1.845 -9.742 1.00 95.88 122 ALA A O 1
ATOM 930 N N . ALA A 1 123 ? 3.784 -0.566 -9.994 1.00 95.69 123 ALA A N 1
ATOM 931 C CA . ALA A 1 123 ? 3.969 -0.299 -8.571 1.00 95.69 123 ALA A CA 1
ATOM 932 C C . ALA A 1 123 ? 2.810 0.526 -7.983 1.00 95.69 123 ALA A C 1
ATOM 934 O O . ALA A 1 123 ? 2.290 0.197 -6.912 1.00 95.69 123 ALA A O 1
ATOM 935 N N . GLU A 1 124 ? 2.353 1.559 -8.693 1.00 94.81 124 GLU A N 1
ATOM 936 C CA . GLU A 1 124 ? 1.211 2.375 -8.279 1.00 94.81 124 GLU A CA 1
ATOM 937 C C . GLU A 1 124 ? -0.084 1.555 -8.229 1.00 94.81 124 GLU A C 1
ATOM 939 O O . GLU A 1 124 ? -0.823 1.619 -7.241 1.00 94.81 124 GLU A O 1
ATOM 944 N N . LYS A 1 125 ? -0.333 0.710 -9.236 1.00 96.69 125 LYS A N 1
ATOM 945 C CA . LYS A 1 125 ? -1.474 -0.214 -9.247 1.00 96.69 125 LYS A CA 1
ATOM 946 C C . LYS A 1 125 ? -1.445 -1.163 -8.049 1.00 96.69 125 LYS A C 1
ATOM 948 O O . LYS A 1 125 ? -2.469 -1.357 -7.398 1.00 96.69 125 LYS A O 1
ATOM 953 N N . ALA A 1 126 ? -0.289 -1.742 -7.728 1.00 96.44 126 ALA A N 1
ATOM 954 C CA . ALA A 1 126 ? -0.156 -2.631 -6.576 1.00 96.44 126 ALA A CA 1
ATOM 955 C C . ALA A 1 126 ? -0.435 -1.891 -5.255 1.00 96.44 126 ALA A C 1
ATOM 957 O O . ALA A 1 126 ? -1.202 -2.371 -4.417 1.00 96.44 126 ALA A O 1
ATOM 958 N N . LYS A 1 127 ? 0.126 -0.687 -5.091 1.00 96.31 127 LYS A N 1
ATOM 959 C CA . LYS A 1 127 ? -0.073 0.146 -3.897 1.00 96.31 127 LYS A CA 1
ATOM 960 C C . LYS A 1 127 ? -1.533 0.568 -3.722 1.00 96.31 127 LYS A C 1
ATOM 962 O O . LYS A 1 127 ? -2.067 0.486 -2.618 1.00 96.31 127 LYS A O 1
ATOM 967 N N . THR A 1 128 ? -2.181 1.013 -4.795 1.00 95.19 128 THR A N 1
ATOM 968 C CA . THR A 1 128 ? -3.590 1.438 -4.772 1.00 95.19 128 THR A CA 1
ATOM 969 C C . THR A 1 128 ? -4.531 0.262 -4.515 1.00 95.19 128 THR A C 1
ATOM 971 O O . THR A 1 128 ? -5.458 0.395 -3.716 1.00 95.19 128 THR A O 1
ATOM 974 N N . ALA A 1 129 ? -4.260 -0.913 -5.092 1.00 96.06 129 ALA A N 1
ATOM 975 C CA . ALA A 1 129 ? -5.010 -2.134 -4.802 1.00 96.06 129 ALA A CA 1
ATOM 976 C C . ALA A 1 129 ? -4.889 -2.548 -3.325 1.00 96.06 129 ALA A C 1
ATOM 978 O O . ALA A 1 129 ? -5.904 -2.824 -2.682 1.00 96.06 129 ALA A O 1
ATOM 979 N N . ALA A 1 130 ? -3.676 -2.521 -2.761 1.00 96.25 130 ALA A N 1
ATOM 980 C CA . ALA A 1 130 ? -3.446 -2.818 -1.348 1.00 96.25 130 ALA A CA 1
ATOM 981 C C . ALA A 1 130 ? -4.154 -1.813 -0.423 1.00 96.25 130 ALA A C 1
ATOM 983 O O . ALA A 1 130 ? -4.825 -2.214 0.527 1.00 96.25 130 ALA A O 1
ATOM 984 N N . ALA A 1 131 ? -4.071 -0.513 -0.729 1.00 97.25 131 ALA A N 1
ATOM 985 C CA . ALA A 1 131 ? -4.767 0.528 0.026 1.00 97.25 131 ALA A CA 1
ATOM 986 C C . ALA A 1 131 ? -6.295 0.359 -0.035 1.00 97.25 131 ALA A C 1
ATOM 988 O O . ALA A 1 131 ? -6.967 0.486 0.986 1.00 97.25 131 ALA A O 1
ATOM 989 N N . SER A 1 132 ? -6.842 0.011 -1.205 1.00 96.31 132 SER A N 1
ATOM 990 C CA . SER A 1 132 ? -8.273 -0.264 -1.369 1.00 96.31 132 SER A CA 1
ATOM 991 C C . SER A 1 132 ? -8.722 -1.473 -0.545 1.00 96.31 132 SER A C 1
ATOM 993 O O . SER A 1 132 ? -9.749 -1.408 0.130 1.00 96.31 132 SER A O 1
ATOM 995 N N . ALA A 1 133 ? -7.950 -2.563 -0.559 1.00 97.44 133 ALA A N 1
ATOM 996 C CA . ALA A 1 133 ? -8.242 -3.749 0.242 1.00 97.44 133 ALA A CA 1
ATOM 997 C C . ALA A 1 133 ? -8.200 -3.439 1.746 1.00 97.44 133 ALA A C 1
ATOM 999 O O . ALA A 1 133 ? -9.128 -3.801 2.469 1.00 97.44 133 ALA A O 1
ATOM 1000 N N . LYS A 1 134 ? -7.177 -2.700 2.197 1.00 96.94 134 LYS A N 1
ATOM 1001 C CA . LYS A 1 134 ? -7.048 -2.264 3.591 1.00 96.94 134 LYS A CA 1
ATOM 1002 C C . LYS A 1 134 ? -8.238 -1.408 4.027 1.00 96.94 134 LYS A C 1
ATOM 1004 O O . LYS A 1 134 ? -8.875 -1.732 5.020 1.00 96.94 134 LYS A O 1
ATOM 1009 N N . ALA A 1 135 ? -8.592 -0.386 3.247 1.00 97.50 135 ALA A N 1
ATOM 1010 C CA . ALA A 1 135 ? -9.718 0.495 3.554 1.00 97.50 135 ALA A CA 1
ATOM 1011 C C . ALA A 1 135 ? -11.061 -0.259 3.603 1.00 97.50 135 ALA A C 1
ATOM 1013 O O . ALA A 1 135 ? -11.914 0.041 4.436 1.00 97.50 135 ALA A O 1
ATOM 1014 N N . LYS A 1 136 ? -11.258 -1.269 2.742 1.00 97.38 136 LYS A N 1
ATOM 1015 C CA . LYS A 1 136 ? -12.442 -2.144 2.803 1.00 97.38 136 LYS A CA 1
ATOM 1016 C C . LYS A 1 136 ? -12.467 -2.994 4.074 1.00 97.38 136 LYS A C 1
ATOM 1018 O O . LYS A 1 136 ? -13.539 -3.154 4.654 1.00 97.38 136 LYS A O 1
ATOM 1023 N N . GLY A 1 137 ? -11.314 -3.513 4.497 1.00 98.06 137 GLY A N 1
ATOM 1024 C CA . GLY A 1 137 ? -11.170 -4.238 5.761 1.00 98.06 137 GLY A CA 1
ATOM 1025 C C . GLY A 1 137 ? -11.488 -3.353 6.967 1.00 98.06 137 GLY A C 1
ATOM 1026 O O . GLY A 1 137 ? -12.378 -3.686 7.745 1.00 98.06 137 GLY A O 1
ATOM 1027 N N . GLU A 1 138 ? -10.854 -2.180 7.050 1.00 97.94 138 GLU A N 1
ATOM 1028 C CA . GLU A 1 138 ? -11.082 -1.186 8.111 1.00 97.94 138 GLU A CA 1
ATOM 1029 C C . GLU A 1 138 ? -12.556 -0.743 8.173 1.00 97.94 138 GLU A C 1
ATOM 1031 O O . GLU A 1 138 ? -13.126 -0.613 9.256 1.00 97.94 138 GLU A O 1
ATOM 1036 N N . LEU A 1 139 ? -13.221 -0.566 7.023 1.00 97.19 139 LEU A N 1
ATOM 1037 C CA . LEU A 1 139 ? -14.649 -0.238 6.968 1.00 97.19 139 LEU A CA 1
ATOM 1038 C C . LEU A 1 139 ? -15.531 -1.360 7.539 1.00 97.19 139 LEU A C 1
ATOM 1040 O O . LEU A 1 139 ? -16.513 -1.073 8.226 1.00 97.19 139 LEU A O 1
ATOM 1044 N N . ALA A 1 140 ? -15.224 -2.621 7.224 1.00 97.69 140 ALA A N 1
ATOM 1045 C CA . ALA A 1 140 ? -15.980 -3.767 7.722 1.00 97.69 140 ALA A CA 1
ATOM 1046 C C . ALA A 1 140 ? -15.824 -3.915 9.242 1.00 97.69 140 ALA A C 1
ATOM 1048 O O . ALA A 1 140 ? -16.825 -4.053 9.946 1.00 97.69 140 ALA A O 1
ATOM 1049 N N . GLU A 1 141 ? -14.593 -3.800 9.742 1.00 97.88 141 GLU A N 1
ATOM 1050 C CA . GLU A 1 141 ? -14.286 -3.826 11.173 1.00 97.88 141 GLU A CA 1
ATOM 1051 C C . GLU A 1 141 ? -14.979 -2.677 11.913 1.00 97.88 141 GLU A C 1
ATOM 1053 O O . GLU A 1 141 ? -15.716 -2.912 12.866 1.00 97.88 141 GLU A O 1
ATOM 1058 N N . THR A 1 142 ? -14.865 -1.445 11.407 1.00 97.56 142 THR A N 1
ATOM 1059 C CA . THR A 1 142 ? -15.508 -0.264 12.008 1.00 97.56 142 THR A CA 1
ATOM 1060 C C . THR A 1 142 ? -17.028 -0.424 12.089 1.00 97.56 142 THR A C 1
ATOM 1062 O O . THR A 1 142 ? -17.642 -0.050 13.088 1.00 97.56 142 THR A O 1
ATOM 1065 N N . LYS A 1 143 ? -17.662 -0.999 11.058 1.00 98.00 143 LYS A N 1
ATOM 1066 C CA . LYS A 1 143 ? -19.106 -1.286 11.082 1.00 98.00 143 LYS A CA 1
ATOM 1067 C C . LYS A 1 143 ? -19.469 -2.332 12.135 1.00 98.00 143 LYS A C 1
ATOM 1069 O O . LYS A 1 143 ? -20.495 -2.175 12.792 1.00 98.00 143 LYS A O 1
ATOM 1074 N N . ALA A 1 144 ? -18.652 -3.373 12.293 1.00 97.94 144 ALA A N 1
ATOM 1075 C CA . ALA A 1 144 ? -18.874 -4.407 13.297 1.00 97.94 144 ALA A CA 1
ATOM 1076 C C . ALA A 1 144 ? -18.727 -3.845 14.720 1.00 97.94 144 ALA A C 1
ATOM 1078 O O . ALA A 1 144 ? -19.615 -4.044 15.550 1.00 97.94 144 ALA A O 1
ATOM 1079 N N . THR A 1 145 ? -17.666 -3.072 14.971 1.00 97.81 145 THR A N 1
ATOM 1080 C CA . THR A 1 145 ? -17.433 -2.385 16.250 1.00 97.81 145 THR A CA 1
ATOM 1081 C C . THR A 1 145 ? -18.577 -1.432 16.573 1.00 97.81 145 THR A C 1
ATOM 1083 O O . THR A 1 145 ? -19.165 -1.534 17.643 1.00 97.81 145 THR A O 1
ATOM 1086 N N . LYS A 1 146 ? -18.999 -0.601 15.610 1.00 98.19 146 LYS A N 1
ATOM 1087 C CA . LYS A 1 146 ? -20.141 0.304 15.790 1.00 98.19 146 LYS A CA 1
ATOM 1088 C C . LYS A 1 146 ? -21.418 -0.441 16.200 1.00 98.19 146 LYS A C 1
ATOM 1090 O O . LYS A 1 146 ? -22.102 -0.004 17.118 1.00 98.19 146 LYS A O 1
ATOM 1095 N N . ALA A 1 147 ? -21.741 -1.558 15.546 1.00 98.00 147 ALA A N 1
ATOM 1096 C CA . ALA A 1 147 ? -22.926 -2.345 15.892 1.00 98.00 147 ALA A CA 1
ATOM 1097 C C . ALA A 1 147 ? -22.831 -2.953 17.307 1.00 98.00 147 ALA A C 1
ATOM 1099 O O . ALA A 1 147 ? -23.826 -3.010 18.033 1.00 98.00 147 ALA A O 1
ATOM 1100 N N . SER A 1 148 ? -21.634 -3.386 17.716 1.00 97.50 148 SER A N 1
ATOM 1101 C CA . SER A 1 148 ? -21.373 -3.868 19.078 1.00 97.50 148 SER A CA 1
ATOM 1102 C C . SER A 1 148 ? -21.533 -2.757 20.122 1.00 97.50 148 SER A C 1
ATOM 1104 O O . SER A 1 148 ? -22.145 -2.974 21.172 1.00 97.50 148 SER A O 1
ATOM 1106 N N . ASP A 1 149 ? -21.035 -1.558 19.827 1.00 98.06 149 ASP A N 1
ATOM 1107 C CA . ASP A 1 149 ? -21.142 -0.393 20.708 1.00 98.06 149 ASP A CA 1
ATOM 1108 C C . ASP A 1 149 ? -22.598 0.065 20.855 1.00 98.06 149 ASP A C 1
ATOM 1110 O O . ASP A 1 149 ? -23.056 0.315 21.969 1.00 98.06 149 ASP A O 1
ATOM 1114 N N . GLU A 1 150 ? -23.362 0.101 19.758 1.00 98.31 150 GLU A N 1
ATOM 1115 C CA . GLU A 1 150 ? -24.795 0.423 19.774 1.00 98.31 150 GLU A CA 1
ATOM 1116 C C . GLU A 1 150 ? -25.589 -0.569 20.634 1.00 98.31 150 GLU A C 1
ATOM 1118 O O . GLU A 1 150 ? -26.440 -0.161 21.431 1.00 98.31 150 GLU A O 1
ATOM 1123 N N . LYS A 1 151 ? -25.276 -1.868 20.537 1.00 98.06 151 LYS A N 1
ATOM 1124 C CA . LYS A 1 151 ? -25.881 -2.893 21.396 1.00 98.06 151 LYS A CA 1
ATOM 1125 C C . LYS A 1 151 ? -25.524 -2.672 22.867 1.00 98.06 151 LYS A C 1
ATOM 1127 O O . LYS A 1 151 ? -26.412 -2.656 23.716 1.00 98.06 151 LYS A O 1
ATOM 1132 N N . THR A 1 152 ? -24.243 -2.462 23.162 1.00 97.94 152 THR A N 1
ATOM 1133 C CA . THR A 1 152 ? -23.752 -2.247 24.531 1.00 97.94 152 THR A CA 1
ATOM 1134 C C . THR A 1 152 ? -24.379 -1.002 25.155 1.00 97.94 152 THR A C 1
ATOM 1136 O O . THR A 1 152 ? -24.767 -1.018 26.324 1.00 97.94 152 THR A O 1
ATOM 1139 N N . LEU A 1 153 ? -24.544 0.068 24.372 1.00 98.19 153 LEU A N 1
ATOM 1140 C CA . LEU A 1 153 ? -25.241 1.277 24.795 1.00 98.19 153 LEU A CA 1
ATOM 1141 C C . LEU A 1 153 ? -26.712 0.989 25.124 1.00 98.19 153 LEU A C 1
ATOM 1143 O O . LEU A 1 153 ? -27.202 1.434 26.162 1.00 98.19 153 LEU A O 1
ATOM 1147 N N . GLY A 1 154 ? -27.405 0.223 24.277 1.00 98.19 154 GLY A N 1
ATOM 1148 C CA . GLY A 1 154 ? -28.778 -0.215 24.532 1.00 98.19 154 GLY A CA 1
ATOM 1149 C C . GLY A 1 154 ? -28.910 -0.999 25.841 1.00 98.19 154 GLY A C 1
ATOM 1150 O O . GLY A 1 154 ? -29.750 -0.662 26.682 1.00 98.19 154 GLY A O 1
ATOM 1151 N N . ASP A 1 155 ? -28.031 -1.980 26.051 1.00 97.69 155 ASP A N 1
ATOM 1152 C CA . ASP A 1 155 ? -27.994 -2.802 27.264 1.00 97.69 155 ASP A CA 1
ATOM 1153 C C . ASP A 1 155 ? -27.690 -1.953 28.514 1.00 97.69 155 ASP A C 1
ATOM 1155 O O . ASP A 1 155 ? -28.342 -2.106 29.551 1.00 97.69 155 ASP A O 1
ATOM 1159 N N . MET A 1 156 ? -26.762 -0.994 28.417 1.00 97.69 156 MET A N 1
ATOM 1160 C CA . MET A 1 156 ? -26.443 -0.056 29.501 1.00 97.69 156 MET A CA 1
ATOM 1161 C C . MET A 1 156 ? -27.623 0.844 29.864 1.00 97.69 156 MET A C 1
ATOM 1163 O O . MET A 1 156 ? -27.902 1.038 31.048 1.00 97.69 156 MET A O 1
ATOM 1167 N N . ILE A 1 157 ? -28.350 1.370 28.876 1.00 98.12 157 ILE A N 1
ATOM 1168 C CA . ILE A 1 157 ? -29.536 2.202 29.118 1.00 98.12 157 ILE A CA 1
ATOM 1169 C C . ILE A 1 157 ? -30.635 1.382 29.804 1.00 98.12 157 ILE A C 1
ATOM 1171 O O . ILE A 1 157 ? -31.271 1.871 30.743 1.00 98.12 157 ILE A O 1
ATOM 1175 N N . ALA A 1 158 ? -30.860 0.141 29.367 1.00 97.88 158 ALA A N 1
ATOM 1176 C CA . ALA A 1 158 ? -31.839 -0.750 29.985 1.00 97.88 158 ALA A CA 1
ATOM 1177 C C . ALA A 1 158 ? -31.464 -1.077 31.439 1.00 97.88 158 ALA A C 1
ATOM 1179 O O . ALA A 1 158 ? -32.292 -0.931 32.343 1.00 97.88 158 ALA A O 1
ATOM 1180 N N . LEU A 1 159 ? -30.198 -1.432 31.680 1.00 97.75 159 LEU A N 1
ATOM 1181 C CA . LEU A 1 159 ? -29.679 -1.719 33.015 1.00 97.75 159 LEU A CA 1
ATOM 1182 C C . LEU A 1 159 ? -29.772 -0.498 33.933 1.00 97.75 159 LEU A C 1
ATOM 1184 O O . LEU A 1 159 ? -30.155 -0.631 35.096 1.00 97.75 159 LEU A O 1
ATOM 1188 N N . PHE A 1 160 ? -29.448 0.689 33.416 1.00 98.19 160 PHE A N 1
ATOM 1189 C CA . PHE A 1 160 ? -29.557 1.940 34.154 1.00 98.19 160 PHE A CA 1
ATOM 1190 C C . PHE A 1 160 ? -31.003 2.197 34.587 1.00 98.19 160 PHE A C 1
ATOM 1192 O O . PHE A 1 160 ? -31.251 2.393 35.773 1.00 98.19 160 PHE A O 1
ATOM 1199 N N . LYS A 1 161 ? -31.975 2.096 33.669 1.00 97.81 161 LYS A N 1
ATOM 1200 C CA . LYS A 1 161 ? -33.405 2.253 33.993 1.00 97.81 161 LYS A CA 1
ATOM 1201 C C . LYS A 1 161 ? -33.864 1.266 35.066 1.00 97.81 161 LYS A C 1
ATOM 1203 O O . LYS A 1 161 ? -34.516 1.667 36.028 1.00 97.81 161 LYS A O 1
ATOM 1208 N N . GLN A 1 162 ? -33.498 -0.009 34.924 1.00 97.81 162 GLN A N 1
ATOM 1209 C CA . GLN A 1 162 ? -33.866 -1.042 35.890 1.00 97.81 162 GLN A CA 1
ATOM 1210 C C . GLN A 1 162 ? -33.261 -0.761 37.271 1.00 97.81 162 GLN A C 1
ATOM 1212 O O . GLN A 1 162 ? -33.968 -0.811 38.276 1.00 97.81 162 GLN A O 1
ATOM 1217 N N . LYS A 1 163 ? -31.963 -0.444 37.335 1.00 97.69 163 LYS A N 1
ATOM 1218 C CA . LYS A 1 163 ? -31.277 -0.154 38.600 1.00 97.69 163 LYS A CA 1
ATOM 1219 C C . LYS A 1 163 ? -31.826 1.092 39.280 1.00 97.69 163 LYS A C 1
ATOM 1221 O O . LYS A 1 163 ? -31.991 1.061 40.494 1.00 97.69 163 LYS A O 1
ATOM 1226 N N . THR A 1 164 ? -32.134 2.142 38.524 1.00 98.12 164 THR A N 1
ATOM 1227 C CA . THR A 1 164 ? -32.748 3.361 39.063 1.00 98.12 164 THR A CA 1
ATOM 1228 C C . THR A 1 164 ? -34.110 3.056 39.680 1.00 98.12 164 THR A C 1
ATOM 1230 O O . THR A 1 164 ? -34.324 3.380 40.843 1.00 98.12 164 THR A O 1
ATOM 1233 N N . SER A 1 165 ? -34.980 2.327 38.974 1.00 97.19 165 SER A N 1
ATOM 1234 C CA . SER A 1 165 ? -36.296 1.942 39.504 1.00 97.19 165 SER A CA 1
ATOM 1235 C C . SER A 1 165 ? -36.195 1.085 40.775 1.00 97.19 165 SER A C 1
ATOM 1237 O O . SER A 1 165 ? -36.881 1.351 41.763 1.00 97.19 165 SER A O 1
ATOM 1239 N N . VAL A 1 166 ? -35.297 0.092 40.795 1.00 97.69 166 VAL A N 1
ATOM 1240 C CA . VAL A 1 166 ? -35.058 -0.737 41.990 1.00 97.69 166 VAL A CA 1
ATOM 1241 C C . VAL A 1 166 ? -34.498 0.102 43.141 1.00 97.69 166 VAL A C 1
ATOM 1243 O O . VAL A 1 166 ? -34.905 -0.075 44.287 1.00 97.69 166 VAL A O 1
ATOM 1246 N N . TYR A 1 167 ? -33.580 1.027 42.859 1.00 97.81 167 TYR A N 1
ATOM 1247 C CA . TYR A 1 167 ? -33.015 1.913 43.870 1.00 97.81 167 TYR A CA 1
ATOM 1248 C C . TYR A 1 167 ? -34.088 2.807 44.497 1.00 97.81 167 TYR A C 1
ATOM 1250 O O . TYR A 1 167 ? -34.163 2.876 45.721 1.00 97.81 167 TYR A O 1
ATOM 1258 N N . GLU A 1 168 ? -34.945 3.430 43.688 1.00 97.31 168 GLU A N 1
ATOM 1259 C CA . GLU A 1 168 ? -36.059 4.263 44.157 1.00 97.31 168 GLU A CA 1
ATOM 1260 C C . GLU A 1 168 ? -37.040 3.466 45.025 1.00 97.31 168 GLU A C 1
ATOM 1262 O O . GLU A 1 168 ? -37.386 3.908 46.121 1.00 97.31 168 GLU A O 1
ATOM 1267 N N . SER A 1 169 ? -37.420 2.257 44.594 1.00 96.81 169 SER A N 1
ATOM 1268 C CA . SER A 1 169 ? -38.265 1.359 45.391 1.00 96.81 169 SER A CA 1
ATOM 1269 C C . SER A 1 169 ? -37.613 1.011 46.732 1.00 96.81 169 SER A C 1
ATOM 1271 O O . SER A 1 169 ? -38.266 1.056 47.773 1.00 96.81 169 SER A O 1
ATOM 1273 N N . ASN A 1 170 ? -36.316 0.700 46.729 1.00 96.56 170 ASN A N 1
ATOM 1274 C CA . ASN A 1 170 ? -35.580 0.378 47.948 1.00 96.56 170 ASN A CA 1
ATOM 1275 C C . ASN A 1 170 ? -35.454 1.584 48.889 1.00 96.56 170 ASN A C 1
ATOM 1277 O O . ASN A 1 170 ? -35.451 1.393 50.101 1.00 96.56 170 ASN A O 1
ATOM 1281 N N . GLN A 1 171 ? -35.362 2.817 48.372 1.00 97.12 171 GLN A N 1
ATOM 1282 C CA . GLN A 1 171 ? -35.369 4.017 49.219 1.00 97.12 171 GLN A CA 1
ATOM 1283 C C . GLN A 1 171 ? -36.698 4.177 49.963 1.00 97.12 171 GLN A C 1
ATOM 1285 O O . GLN A 1 171 ? -36.682 4.531 51.141 1.00 97.12 171 GLN A O 1
ATOM 1290 N N . GLN A 1 172 ? -37.829 3.884 49.310 1.00 95.88 172 GLN A N 1
ATOM 1291 C CA . GLN A 1 172 ? -39.140 3.926 49.967 1.00 95.88 172 GLN A CA 1
ATOM 1292 C C . GLN A 1 172 ? -39.255 2.845 51.043 1.00 95.88 172 GLN A C 1
ATOM 1294 O O . GLN A 1 172 ? -39.500 3.171 52.200 1.00 95.88 172 GLN A O 1
ATOM 1299 N N . VAL A 1 173 ? -38.950 1.586 50.705 1.00 97.25 173 VAL A N 1
ATOM 1300 C CA . VAL A 1 173 ? -38.975 0.479 51.679 1.00 97.25 173 VAL A CA 1
ATOM 1301 C C . VAL A 1 173 ? -38.064 0.775 52.870 1.00 97.25 173 VAL A C 1
ATOM 1303 O O . VAL A 1 173 ? -38.467 0.606 54.014 1.00 97.25 173 VAL A O 1
ATOM 1306 N N . ARG A 1 174 ? -36.859 1.304 52.629 1.00 96.88 174 ARG A N 1
ATOM 1307 C CA . ARG A 1 174 ? -35.930 1.673 53.702 1.00 96.88 174 ARG A CA 1
ATOM 1308 C C . ARG A 1 174 ? -36.483 2.777 54.602 1.00 96.88 174 ARG A C 1
ATOM 1310 O O . ARG A 1 174 ? -36.224 2.764 55.803 1.00 96.88 174 ARG A O 1
ATOM 1317 N N . LYS A 1 175 ? -37.214 3.745 54.048 1.00 97.06 175 LYS A N 1
ATOM 1318 C CA . LYS A 1 175 ? -37.874 4.790 54.839 1.00 97.06 175 LYS A CA 1
ATOM 1319 C C . LYS A 1 175 ? -38.943 4.181 55.753 1.00 97.06 175 LYS A C 1
ATOM 1321 O O . LYS A 1 175 ? -38.950 4.489 56.943 1.00 97.06 175 LYS A O 1
ATOM 1326 N N . ASP A 1 176 ? -39.763 3.278 55.222 1.00 95.69 176 ASP A N 1
ATOM 1327 C CA . ASP A 1 176 ? -40.815 2.589 55.978 1.00 95.69 176 ASP A CA 1
ATOM 1328 C C . ASP A 1 176 ? -40.233 1.651 57.052 1.00 95.69 176 ASP A C 1
ATOM 1330 O O . ASP A 1 176 ? -40.729 1.593 58.182 1.00 95.69 176 ASP A O 1
ATOM 1334 N N . GLU A 1 177 ? -39.134 0.955 56.743 1.00 96.25 177 GLU A N 1
ATOM 1335 C CA . GLU A 1 177 ? -38.376 0.138 57.697 1.00 96.25 177 GLU A CA 1
ATOM 1336 C C . GLU A 1 177 ? -37.836 0.986 58.850 1.00 96.25 177 GLU A C 1
ATOM 1338 O O . GLU A 1 177 ? -37.996 0.614 60.012 1.00 96.25 177 GLU A O 1
ATOM 1343 N 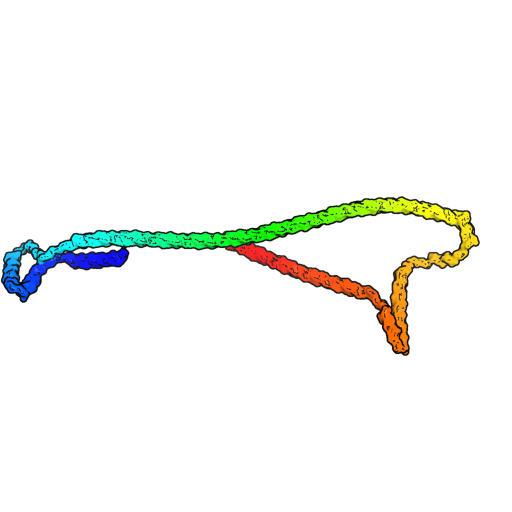N . LEU A 1 178 ? -37.230 2.141 58.552 1.00 95.62 178 LEU A N 1
ATOM 1344 C CA . LEU A 1 178 ? -36.722 3.053 59.577 1.00 95.62 178 LEU A CA 1
ATOM 1345 C C . LEU A 1 178 ? -37.850 3.587 60.465 1.00 95.62 178 LEU A C 1
ATOM 1347 O O . LEU A 1 178 ? -37.697 3.585 61.684 1.00 95.62 178 LEU A O 1
ATOM 1351 N N . GLU A 1 179 ? -38.989 3.980 59.888 1.00 95.81 179 GLU A N 1
ATOM 1352 C CA . GLU A 1 179 ? -40.153 4.420 60.664 1.00 95.81 179 GLU A CA 1
ATOM 1353 C C . GLU A 1 179 ? -40.686 3.295 61.566 1.00 95.81 179 GLU A C 1
ATOM 1355 O O . GLU A 1 179 ? -41.003 3.516 62.737 1.00 95.81 179 GLU A O 1
ATOM 1360 N N . THR A 1 180 ? -40.736 2.067 61.050 1.00 95.56 180 THR A N 1
ATOM 1361 C CA . THR A 1 180 ? -41.186 0.891 61.804 1.00 95.56 180 THR A CA 1
ATOM 1362 C C . THR A 1 180 ? -40.225 0.546 62.939 1.00 95.56 180 THR A C 1
ATOM 1364 O O . THR A 1 180 ? -40.669 0.296 64.059 1.00 95.56 180 THR A O 1
ATOM 1367 N N . ILE A 1 181 ? -38.911 0.592 62.697 1.00 94.12 181 ILE A N 1
ATOM 1368 C CA . ILE A 1 181 ? -37.888 0.407 63.735 1.00 94.12 181 ILE A CA 1
ATOM 1369 C C . ILE A 1 181 ? -38.009 1.507 64.793 1.00 94.12 181 ILE A C 1
ATOM 1371 O O . ILE A 1 181 ? -37.976 1.202 65.983 1.00 94.12 181 ILE A O 1
ATOM 1375 N N . SER A 1 182 ? -38.214 2.769 64.398 1.00 94.44 182 SER A N 1
ATOM 1376 C CA . SER A 1 182 ? -38.450 3.867 65.343 1.00 94.44 182 SER A CA 1
ATOM 1377 C C . SER A 1 182 ? -39.692 3.628 66.207 1.00 94.44 182 SER A C 1
ATOM 1379 O O . SER A 1 182 ? -39.626 3.817 67.422 1.00 94.44 182 SER A O 1
ATOM 1381 N N . LYS A 1 183 ? -40.800 3.150 65.624 1.00 93.56 183 LYS A N 1
ATOM 1382 C CA . LYS A 1 183 ? -42.006 2.764 66.379 1.00 93.56 183 LYS A CA 1
ATOM 1383 C C . LYS A 1 183 ? -41.738 1.593 67.326 1.00 93.56 183 LYS A C 1
ATOM 1385 O O . LYS A 1 183 ? -42.153 1.645 68.478 1.00 93.56 183 LYS A O 1
ATOM 1390 N N . ALA A 1 184 ? -41.019 0.564 66.876 1.00 92.19 184 ALA A N 1
ATOM 1391 C CA . ALA A 1 184 ? -40.667 -0.590 67.701 1.00 92.19 184 ALA A CA 1
ATOM 1392 C C . ALA A 1 184 ? -39.781 -0.195 68.892 1.00 92.19 184 ALA A C 1
ATOM 1394 O O . ALA A 1 184 ? -40.038 -0.637 70.010 1.00 92.19 184 ALA A O 1
ATOM 1395 N N . ILE A 1 185 ? -38.791 0.680 68.676 1.00 89.00 185 ILE A N 1
ATOM 1396 C CA . ILE A 1 185 ? -37.989 1.268 69.757 1.00 89.00 185 ILE A CA 1
ATOM 1397 C C . ILE A 1 185 ? -38.905 2.018 70.728 1.00 89.00 185 ILE A C 1
ATOM 1399 O O . ILE A 1 185 ? -38.820 1.776 71.924 1.00 89.00 185 ILE A O 1
ATOM 1403 N N . GLY A 1 186 ? -39.826 2.853 70.235 1.00 89.44 186 GLY A N 1
ATOM 1404 C CA . GLY A 1 186 ? -40.786 3.570 71.081 1.00 89.44 186 GLY A CA 1
ATOM 1405 C C . GLY A 1 186 ? -41.649 2.649 71.952 1.00 89.44 186 GLY A C 1
ATOM 1406 O O . GLY A 1 186 ? -41.825 2.920 73.135 1.00 89.44 186 GLY A O 1
ATOM 1407 N N . ILE A 1 187 ? -42.136 1.532 71.399 1.00 87.31 187 ILE A N 1
ATOM 1408 C CA . ILE A 1 187 ? -42.915 0.533 72.149 1.00 87.31 187 ILE A CA 1
ATOM 1409 C C . ILE A 1 187 ? -42.041 -0.167 73.196 1.00 87.31 187 ILE A C 1
ATOM 1411 O O . ILE A 1 187 ? -42.441 -0.274 74.351 1.00 87.31 187 ILE A O 1
ATOM 1415 N N . ILE A 1 188 ? -40.843 -0.628 72.825 1.00 83.75 188 ILE A N 1
ATOM 1416 C CA . ILE A 1 188 ? -39.933 -1.329 73.749 1.00 83.75 188 ILE A CA 1
ATOM 1417 C C . ILE A 1 188 ? -39.447 -0.396 74.868 1.00 83.75 188 ILE A C 1
ATOM 1419 O O . ILE A 1 188 ? -39.251 -0.842 75.995 1.00 83.75 188 ILE A O 1
ATOM 1423 N N . SER A 1 189 ? -39.260 0.890 74.568 1.00 83.12 189 SER A N 1
ATOM 1424 C CA . SER A 1 189 ? -38.858 1.918 75.530 1.00 83.12 189 SER A CA 1
ATOM 1425 C C . SER A 1 189 ? -40.018 2.506 76.338 1.00 83.12 189 SER A C 1
ATOM 1427 O O . SER A 1 189 ? -39.758 3.337 77.203 1.00 83.12 189 SER A O 1
ATOM 1429 N N . SER A 1 190 ? -41.270 2.118 76.078 1.00 83.44 190 SER A N 1
ATOM 1430 C CA . SER A 1 190 ? -42.412 2.558 76.887 1.00 83.44 190 SER A CA 1
ATOM 1431 C C . SER A 1 190 ? -42.385 1.921 78.281 1.00 83.44 190 SER A C 1
ATOM 1433 O O . SER A 1 190 ? -41.986 0.762 78.429 1.00 83.44 190 SER A O 1
ATOM 1435 N N . ASP A 1 191 ? -42.823 2.665 79.300 1.00 70.81 191 ASP A N 1
ATOM 1436 C CA . ASP A 1 191 ? -42.739 2.245 80.709 1.00 70.81 191 ASP A CA 1
ATOM 1437 C C . ASP A 1 191 ? -43.514 0.944 80.996 1.00 70.81 191 ASP A C 1
ATOM 1439 O O . ASP A 1 191 ? -43.043 0.105 81.769 1.00 70.81 191 ASP A O 1
ATOM 1443 N N . ASP A 1 192 ? -44.638 0.718 80.304 1.00 71.31 192 ASP A N 1
ATOM 1444 C CA . ASP A 1 192 ? -45.461 -0.497 80.420 1.00 71.31 192 ASP A CA 1
ATOM 1445 C C . ASP A 1 192 ? -44.698 -1.772 80.022 1.00 71.31 192 ASP A C 1
ATOM 1447 O O . ASP A 1 192 ? -44.911 -2.854 80.575 1.00 71.31 192 ASP A O 1
ATOM 1451 N N . VAL A 1 193 ? -43.790 -1.652 79.050 1.00 68.81 193 VAL A N 1
ATOM 1452 C CA . VAL A 1 193 ? -43.019 -2.769 78.502 1.00 68.81 193 VAL A CA 1
ATOM 1453 C C . VAL A 1 193 ? -41.663 -2.871 79.206 1.00 68.81 193 VAL A C 1
ATOM 1455 O O . VAL A 1 193 ? -41.277 -3.962 79.631 1.00 68.81 193 VAL A O 1
ATOM 1458 N N . ALA A 1 194 ? -40.966 -1.750 79.413 1.00 63.56 194 ALA A N 1
ATOM 1459 C CA . ALA A 1 194 ? -39.671 -1.694 80.093 1.00 63.56 194 ALA A CA 1
ATOM 1460 C C . ALA A 1 194 ? -39.734 -2.205 81.547 1.00 63.56 194 ALA A C 1
ATOM 1462 O O . ALA A 1 194 ? -38.846 -2.955 81.962 1.00 63.56 194 ALA A O 1
ATOM 1463 N N . GLY A 1 195 ? -40.809 -1.889 82.285 1.00 63.06 195 GLY A N 1
ATOM 1464 C CA . GLY A 1 195 ? -41.040 -2.400 83.643 1.00 63.06 195 GLY A CA 1
ATOM 1465 C C . GLY A 1 195 ? -41.292 -3.915 83.701 1.00 63.06 195 GLY A C 1
ATOM 1466 O O . GLY A 1 195 ? -40.899 -4.581 84.656 1.00 63.06 195 GLY A O 1
ATOM 1467 N N . SER A 1 196 ? -41.868 -4.505 82.647 1.00 62.56 196 SER A N 1
ATOM 1468 C CA . SER A 1 196 ? -42.065 -5.962 82.554 1.00 62.56 196 SER A CA 1
ATOM 1469 C C . SER A 1 196 ? -40.760 -6.714 82.240 1.00 62.56 196 SER A C 1
ATOM 1471 O O . SER A 1 196 ? -40.565 -7.856 82.667 1.00 62.56 196 SER A O 1
ATOM 1473 N N . TYR A 1 197 ? -39.833 -6.067 81.524 1.00 56.56 197 TYR A N 1
ATOM 1474 C CA . TYR A 1 197 ? -38.516 -6.620 81.202 1.00 56.56 197 TYR A CA 1
ATOM 1475 C C . TYR A 1 197 ? -37.563 -6.645 82.408 1.00 56.56 197 TYR A C 1
ATOM 1477 O O . TYR A 1 197 ? -36.803 -7.610 82.540 1.00 56.56 197 TYR A O 1
ATOM 1485 N N . SER A 1 198 ? -37.622 -5.657 83.310 1.00 58.78 198 SER A N 1
ATOM 1486 C CA . SER A 1 198 ? -36.804 -5.629 84.536 1.00 58.78 198 SER A CA 1
ATOM 1487 C C . SER A 1 198 ? -37.128 -6.762 85.511 1.00 58.78 198 SER A C 1
ATOM 1489 O O . SER A 1 198 ? -36.217 -7.301 86.135 1.00 58.78 198 SER A O 1
ATOM 1491 N N . ASP A 1 199 ? -38.391 -7.185 85.586 1.00 61.59 199 ASP A N 1
ATOM 1492 C CA . ASP A 1 199 ? -38.818 -8.242 86.510 1.00 61.59 199 ASP A CA 1
ATOM 1493 C C . ASP A 1 199 ? -38.546 -9.660 85.977 1.00 61.59 199 ASP A C 1
ATOM 1495 O O . ASP A 1 199 ? -38.561 -10.631 86.738 1.00 61.59 199 ASP A O 1
ATOM 1499 N N . ARG A 1 200 ? -38.311 -9.815 84.664 1.00 61.84 200 ARG A N 1
ATOM 1500 C CA . ARG A 1 200 ? -38.260 -11.133 83.999 1.00 61.84 200 ARG A CA 1
ATOM 1501 C C . ARG A 1 200 ? -36.961 -11.460 83.274 1.00 61.84 200 ARG A C 1
ATOM 1503 O O . ARG A 1 200 ? -36.725 -12.636 82.992 1.00 61.84 200 ARG A O 1
ATOM 1510 N N . ILE A 1 201 ? -36.099 -10.482 82.997 1.00 58.06 201 ILE A N 1
ATOM 1511 C CA . ILE A 1 201 ? -34.824 -10.717 82.314 1.00 58.06 201 ILE A CA 1
ATOM 1512 C C . ILE A 1 201 ? -33.643 -10.413 83.247 1.00 58.06 201 ILE A C 1
ATOM 1514 O O . ILE A 1 201 ? -33.151 -9.293 83.342 1.00 58.06 201 ILE A O 1
ATOM 1518 N N . ASN A 1 202 ? -33.101 -11.466 83.865 1.00 60.16 202 ASN A N 1
ATOM 1519 C CA . ASN A 1 202 ? -31.769 -11.463 84.477 1.00 60.16 202 ASN A CA 1
ATOM 1520 C C . ASN A 1 202 ? -30.688 -11.576 83.384 1.00 60.16 202 ASN A C 1
ATOM 1522 O O . ASN A 1 202 ? -30.052 -12.621 83.226 1.00 60.16 202 ASN A O 1
ATOM 1526 N N . LEU A 1 203 ? -30.482 -10.529 82.578 1.00 54.03 203 LEU A N 1
ATOM 1527 C CA . LEU A 1 203 ? -29.415 -10.549 81.575 1.00 54.03 203 LEU A CA 1
ATOM 1528 C C . LEU A 1 203 ? -28.067 -10.243 82.242 1.00 54.03 203 LEU A C 1
ATOM 1530 O O . LEU A 1 203 ? -27.674 -9.090 82.409 1.00 54.03 203 LEU A O 1
ATOM 1534 N N . ALA A 1 204 ? -27.305 -11.292 82.553 1.00 57.53 204 ALA A N 1
ATOM 1535 C CA . ALA A 1 204 ? -25.939 -11.225 83.091 1.00 57.53 204 ALA A CA 1
ATOM 1536 C C . ALA A 1 204 ? -24.910 -10.505 82.176 1.00 57.53 204 ALA A C 1
ATOM 1538 O O . ALA A 1 204 ? -23.717 -10.469 82.475 1.00 57.53 204 ALA A O 1
ATOM 1539 N N . GLN A 1 205 ? -25.346 -9.937 81.049 1.00 56.00 205 GLN A N 1
ATOM 1540 C CA . GLN A 1 205 ? -24.505 -9.449 79.957 1.00 56.00 205 GLN A CA 1
ATOM 1541 C C . GLN A 1 205 ? -24.295 -7.924 79.952 1.00 56.00 205 GLN A C 1
ATOM 1543 O O . GLN A 1 205 ? -23.510 -7.420 79.152 1.00 56.00 205 GLN A O 1
ATOM 1548 N N . VAL A 1 206 ? -24.918 -7.177 80.873 1.00 51.19 206 VAL A N 1
ATOM 1549 C CA . VAL A 1 206 ? -24.789 -5.704 80.945 1.00 51.19 206 VAL A CA 1
ATOM 1550 C C . VAL A 1 206 ? -23.378 -5.246 81.372 1.00 51.19 206 VAL A C 1
ATOM 1552 O O . VAL A 1 206 ? -22.983 -4.111 81.121 1.00 51.19 206 VAL A O 1
ATOM 1555 N N . LYS A 1 207 ? -22.529 -6.131 81.915 1.00 48.62 207 LYS A N 1
ATOM 1556 C CA . LYS A 1 207 ? -21.140 -5.795 82.305 1.00 48.62 207 LYS A CA 1
ATOM 1557 C C . LYS A 1 207 ? -20.104 -5.865 81.166 1.00 48.62 207 LYS A C 1
ATOM 1559 O O . LYS A 1 207 ? -18.916 -6.012 81.435 1.00 48.62 207 LYS A O 1
ATOM 1564 N N . ALA A 1 208 ? -20.514 -5.771 79.900 1.00 49.06 208 ALA A N 1
ATOM 1565 C CA . ALA A 1 208 ? -19.603 -5.813 78.746 1.00 49.06 208 ALA A CA 1
ATOM 1566 C C . ALA A 1 208 ? -19.584 -4.520 77.907 1.00 49.06 208 ALA A C 1
ATOM 1568 O O . ALA A 1 208 ? -19.122 -4.540 76.768 1.00 49.06 208 ALA A O 1
ATOM 1569 N N . ALA A 1 209 ? -20.027 -3.387 78.462 1.00 50.31 209 ALA A N 1
ATOM 1570 C CA . ALA A 1 209 ? -20.076 -2.084 77.783 1.00 50.31 209 ALA A CA 1
ATOM 1571 C C . ALA A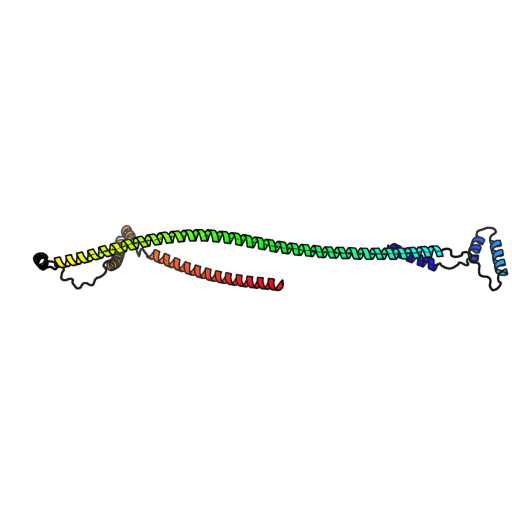 1 209 ? -18.697 -1.471 77.419 1.00 50.31 209 ALA A C 1
ATOM 1573 O O . ALA A 1 209 ? -18.621 -0.320 77.004 1.00 50.31 209 ALA A O 1
ATOM 1574 N N . THR A 1 210 ? -17.593 -2.218 77.537 1.00 49.25 210 THR A N 1
ATOM 1575 C CA . THR A 1 210 ? -16.238 -1.737 77.208 1.00 49.25 210 THR A CA 1
ATOM 1576 C C . THR A 1 210 ? -15.411 -2.770 76.437 1.00 49.25 210 THR A C 1
ATOM 1578 O O . THR A 1 210 ? -14.203 -2.885 76.633 1.00 49.25 210 THR A O 1
ATOM 1581 N N . ARG A 1 211 ? -16.024 -3.560 75.546 1.00 52.12 211 ARG A N 1
ATOM 1582 C CA . ARG A 1 211 ? -15.252 -4.306 74.539 1.00 52.12 211 ARG A CA 1
ATOM 1583 C C . ARG A 1 211 ? -15.348 -3.609 73.193 1.00 52.12 211 ARG A C 1
ATOM 1585 O O . ARG A 1 211 ? -16.367 -3.658 72.516 1.00 52.12 211 ARG A O 1
ATOM 1592 N N . THR A 1 212 ? -14.243 -2.959 72.847 1.00 53.72 212 THR A N 1
ATOM 1593 C CA . THR A 1 212 ? -13.902 -2.486 71.509 1.00 53.72 212 THR A CA 1
ATOM 1594 C C . THR A 1 212 ? -14.374 -3.474 70.442 1.00 53.72 212 THR A C 1
ATOM 1596 O O . THR A 1 212 ? -14.139 -4.682 70.530 1.00 53.72 212 THR A O 1
ATOM 1599 N N . VAL A 1 213 ? -15.070 -2.956 69.432 1.00 51.66 213 VAL A N 1
ATOM 1600 C CA . VAL A 1 213 ? -15.595 -3.737 68.309 1.00 51.66 213 VAL A CA 1
ATOM 1601 C C . VAL A 1 213 ? -14.414 -4.267 67.490 1.00 51.66 213 VAL A C 1
ATOM 1603 O O . VAL A 1 213 ? -13.899 -3.593 66.604 1.00 51.66 213 VAL A O 1
ATOM 1606 N N . SER A 1 214 ? -13.931 -5.470 67.803 1.00 60.31 214 SER A N 1
ATOM 1607 C CA . SER A 1 214 ? -12.935 -6.158 66.979 1.00 60.31 214 SER A CA 1
ATOM 1608 C C . SER A 1 214 ? -13.653 -6.981 65.909 1.00 60.31 214 SER A C 1
ATOM 1610 O O . SER A 1 214 ? -14.437 -7.868 66.255 1.00 60.31 214 SER A O 1
ATOM 1612 N N . LEU A 1 215 ? -13.375 -6.732 64.624 1.00 54.28 215 LEU A N 1
ATOM 1613 C CA . LEU A 1 215 ? -13.888 -7.549 63.519 1.00 54.28 215 LEU A CA 1
ATOM 1614 C C . LEU A 1 215 ? -13.413 -9.003 63.677 1.00 54.28 215 LEU A C 1
ATOM 1616 O O . LEU A 1 215 ? -12.263 -9.347 63.386 1.00 54.28 215 LEU A O 1
ATOM 1620 N N . LEU A 1 216 ? -14.324 -9.873 64.115 1.00 57.09 216 LEU A N 1
ATOM 1621 C CA . LEU A 1 216 ? -14.073 -11.287 64.402 1.00 57.09 216 LEU A CA 1
ATOM 1622 C C . LEU A 1 216 ? -13.484 -12.044 63.191 1.00 57.09 216 LEU A C 1
ATOM 1624 O O . LEU A 1 216 ? -12.699 -12.978 63.368 1.00 57.09 216 LEU A O 1
ATOM 1628 N N . GLN A 1 217 ? -13.782 -11.595 61.965 1.00 55.28 217 GLN A N 1
ATOM 1629 C CA . GLN A 1 217 ? -13.264 -12.179 60.722 1.00 55.28 217 GLN A CA 1
ATOM 1630 C C . GLN A 1 217 ? -11.737 -12.051 60.577 1.00 55.28 217 GLN A C 1
ATOM 1632 O O . GLN A 1 217 ? -11.083 -13.042 60.246 1.00 55.28 217 GLN A O 1
ATOM 1637 N N . LEU A 1 218 ? -11.144 -10.897 60.907 1.00 55.62 218 LEU A N 1
ATOM 1638 C CA . LEU A 1 218 ? -9.692 -10.664 60.796 1.00 55.62 218 LEU A CA 1
ATOM 1639 C C . LEU A 1 218 ? -8.902 -11.385 61.899 1.00 55.62 218 LEU A C 1
ATOM 1641 O O . LEU A 1 218 ? -7.821 -11.924 61.658 1.00 55.62 218 LEU A O 1
ATOM 1645 N N . GLY A 1 219 ? -9.471 -11.461 63.104 1.00 59.81 219 GLY A N 1
ATOM 1646 C CA . GLY A 1 219 ? -8.871 -12.185 64.225 1.00 59.81 219 GLY A CA 1
ATOM 1647 C C . GLY A 1 219 ? -8.939 -13.711 64.091 1.00 59.81 219 GLY A C 1
ATOM 1648 O O . GLY A 1 219 ? -8.142 -14.401 64.728 1.00 59.81 219 GLY A O 1
ATOM 1649 N N . SER A 1 220 ? -9.876 -14.253 63.301 1.00 62.41 220 SER A N 1
ATOM 1650 C CA . SER A 1 220 ? -10.019 -15.706 63.119 1.00 62.41 220 SER A CA 1
ATOM 1651 C C . SER A 1 220 ? -8.995 -16.283 62.139 1.00 62.41 220 SER A C 1
ATOM 1653 O O . SER A 1 220 ? -8.470 -17.362 62.395 1.00 62.41 220 SER A O 1
ATOM 1655 N N . SER A 1 221 ? -8.649 -15.552 61.071 1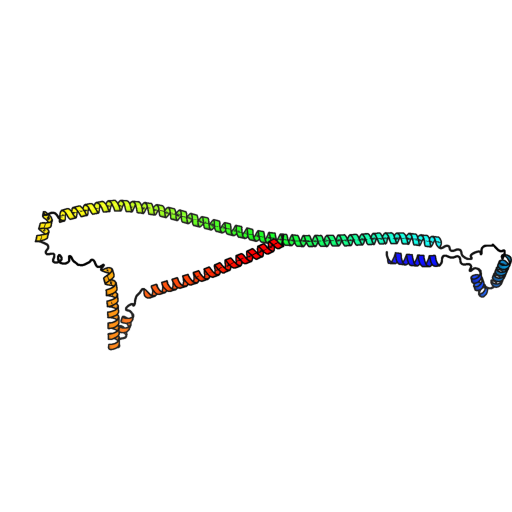.00 66.25 221 SER A N 1
ATOM 1656 C CA . SER A 1 221 ? -7.717 -16.034 60.041 1.00 66.25 221 SER A CA 1
ATOM 1657 C C . SER A 1 221 ? -6.288 -16.162 60.580 1.00 66.25 221 SER A C 1
ATOM 1659 O O . SER A 1 221 ? -5.698 -17.239 60.522 1.00 66.25 221 SER A O 1
ATOM 1661 N N . LYS A 1 222 ? -5.769 -15.116 61.246 1.00 66.50 222 LYS A N 1
ATOM 1662 C CA . LYS A 1 222 ? -4.429 -15.156 61.863 1.00 66.50 222 LYS A CA 1
ATOM 1663 C C . LYS A 1 222 ? -4.311 -16.229 62.948 1.00 66.50 222 LYS A C 1
ATOM 1665 O O . LYS A 1 222 ? -3.319 -16.949 62.995 1.00 66.50 222 LYS A O 1
ATOM 1670 N N . ARG A 1 223 ? -5.337 -16.379 63.798 1.00 70.69 223 ARG A N 1
ATOM 1671 C CA . ARG A 1 223 ? -5.358 -17.428 64.832 1.00 70.69 223 ARG A CA 1
ATOM 1672 C C . ARG A 1 223 ? -5.460 -18.830 64.239 1.00 70.69 223 ARG A C 1
ATOM 1674 O O . ARG A 1 223 ? -4.814 -19.735 64.751 1.00 70.69 223 ARG A O 1
ATOM 1681 N N . ARG A 1 224 ? -6.221 -19.011 63.156 1.00 71.69 224 ARG A N 1
ATOM 1682 C CA . ARG A 1 224 ? -6.334 -20.292 62.447 1.00 71.69 224 ARG A CA 1
ATOM 1683 C C . ARG A 1 224 ? -5.005 -20.700 61.816 1.00 71.69 224 ARG A C 1
ATOM 1685 O O . ARG A 1 224 ? -4.598 -21.837 62.011 1.00 71.69 224 ARG A O 1
ATOM 1692 N N . MET A 1 225 ? -4.307 -19.775 61.156 1.00 72.00 225 MET A N 1
ATOM 1693 C CA . MET A 1 225 ? -2.985 -20.038 60.572 1.00 72.00 225 MET A CA 1
ATOM 1694 C C . MET A 1 225 ? -1.940 -20.363 61.645 1.00 72.00 225 MET A C 1
ATOM 1696 O O . MET A 1 225 ? -1.228 -21.356 61.522 1.00 72.00 225 MET A O 1
ATOM 1700 N N . ALA A 1 226 ? -1.906 -19.601 62.744 1.00 77.12 226 ALA A N 1
ATOM 1701 C CA . ALA A 1 226 ? -1.009 -19.880 63.866 1.00 77.12 226 ALA A CA 1
ATOM 1702 C C . ALA A 1 226 ? -1.298 -21.248 64.515 1.00 77.12 226 ALA A C 1
ATOM 1704 O O . ALA A 1 226 ? -0.377 -22.016 64.782 1.00 77.12 226 ALA A O 1
ATOM 1705 N N . ALA A 1 227 ? -2.575 -21.595 64.710 1.00 78.69 227 ALA A N 1
ATOM 1706 C CA . ALA A 1 227 ? -2.976 -22.891 65.254 1.00 78.69 227 ALA A CA 1
ATOM 1707 C C . ALA A 1 227 ? -2.644 -24.055 64.302 1.00 78.69 227 ALA A C 1
ATOM 1709 O O . ALA A 1 227 ? -2.208 -25.113 64.752 1.00 78.69 227 ALA A O 1
ATOM 1710 N N . GLN A 1 228 ? -2.801 -23.865 62.989 1.00 76.06 228 GLN A N 1
ATOM 1711 C CA . GLN A 1 228 ? -2.447 -24.864 61.979 1.00 76.06 228 GLN A CA 1
ATOM 1712 C C . GLN A 1 228 ? -0.931 -25.088 61.897 1.00 76.06 228 GLN A C 1
ATOM 1714 O O . GLN A 1 228 ? -0.495 -26.236 61.843 1.00 76.06 228 GLN A O 1
ATOM 1719 N N . GLN A 1 229 ? -0.123 -24.027 61.970 1.00 78.31 229 GLN A N 1
ATOM 1720 C CA . GLN A 1 229 ? 1.340 -24.133 62.016 1.00 78.31 229 GLN A CA 1
ATOM 1721 C C . GLN A 1 229 ? 1.819 -24.854 63.284 1.00 78.31 229 GLN A C 1
ATOM 1723 O O . GLN A 1 229 ? 2.624 -25.783 63.196 1.00 78.31 229 GLN A O 1
ATOM 1728 N N . GLN A 1 230 ? 1.266 -24.505 64.449 1.00 81.62 230 GLN A N 1
ATOM 1729 C CA . GLN A 1 230 ? 1.574 -25.182 65.714 1.00 81.62 230 GLN A CA 1
ATOM 1730 C C . GLN A 1 230 ? 1.167 -26.663 65.691 1.00 81.62 230 GLN A C 1
ATOM 1732 O O . GLN A 1 230 ? 1.930 -27.524 66.133 1.00 81.62 230 GLN A O 1
ATOM 1737 N N . ALA A 1 231 ? -0.003 -26.983 65.127 1.00 81.44 231 ALA A N 1
ATOM 1738 C CA . ALA A 1 231 ? -0.455 -28.361 64.958 1.00 81.44 231 ALA A CA 1
ATOM 1739 C C . ALA A 1 231 ? 0.458 -29.151 64.004 1.00 81.44 231 ALA A C 1
ATOM 1741 O O . ALA A 1 231 ? 0.835 -30.281 64.315 1.00 81.44 231 ALA A O 1
ATOM 1742 N N . ALA A 1 232 ? 0.876 -28.559 62.881 1.00 80.75 232 ALA A N 1
ATOM 1743 C CA . ALA A 1 232 ? 1.800 -29.190 61.941 1.00 80.75 232 ALA A CA 1
ATOM 1744 C C . ALA A 1 232 ? 3.180 -29.443 62.570 1.00 80.75 232 ALA A C 1
ATOM 1746 O O . ALA A 1 232 ? 3.790 -30.488 62.340 1.00 80.75 232 ALA A O 1
ATOM 1747 N N . GLU A 1 233 ? 3.683 -28.524 63.393 1.00 84.31 233 GLU A N 1
ATOM 1748 C CA . GLU A 1 233 ? 4.963 -28.701 64.080 1.00 84.31 233 GLU A CA 1
ATOM 1749 C C . GLU A 1 233 ? 4.893 -29.782 65.168 1.00 84.31 233 GLU A C 1
ATOM 1751 O O . GLU A 1 233 ? 5.793 -30.621 65.275 1.00 84.31 233 GLU A O 1
ATOM 1756 N N . LEU A 1 234 ? 3.796 -29.828 65.930 1.00 87.25 234 LEU A N 1
ATOM 1757 C CA . LEU A 1 234 ? 3.543 -30.882 66.913 1.00 87.25 234 LEU A CA 1
ATOM 1758 C C . LEU A 1 234 ? 3.454 -32.260 66.242 1.00 87.25 234 LEU A C 1
ATOM 1760 O O . LEU A 1 234 ? 4.081 -33.215 66.707 1.00 87.25 234 LEU A O 1
ATOM 1764 N N . LEU A 1 235 ? 2.724 -32.357 65.127 1.00 86.06 235 LEU A N 1
ATOM 1765 C CA . LEU A 1 235 ? 2.593 -33.584 64.342 1.00 86.06 235 LEU A CA 1
ATOM 1766 C C . LEU A 1 235 ? 3.937 -34.020 63.741 1.00 86.06 235 LEU A C 1
ATOM 1768 O O . LEU A 1 235 ? 4.248 -35.209 63.779 1.00 86.06 235 LEU A O 1
ATOM 1772 N N . ARG A 1 236 ? 4.790 -33.087 63.288 1.00 85.19 236 ARG A N 1
ATOM 1773 C CA . ARG A 1 236 ? 6.170 -33.399 62.860 1.00 85.19 236 ARG A CA 1
ATOM 1774 C C . ARG A 1 236 ? 7.028 -33.918 64.014 1.00 85.19 236 ARG A C 1
ATOM 1776 O O . ARG A 1 236 ? 7.707 -34.929 63.849 1.00 85.19 236 ARG A O 1
ATOM 1783 N N . LYS A 1 237 ? 6.992 -33.268 65.185 1.00 88.38 237 LYS A N 1
ATOM 1784 C CA . LYS A 1 237 ? 7.758 -33.688 66.377 1.00 88.38 237 LYS A CA 1
ATOM 1785 C C . LYS A 1 237 ? 7.344 -35.086 66.844 1.00 88.38 237 LYS A C 1
ATOM 1787 O O . LYS A 1 237 ? 8.200 -35.939 67.067 1.00 88.38 237 LYS A O 1
ATOM 1792 N N . ARG A 1 238 ? 6.037 -35.350 66.932 1.00 86.94 238 ARG A N 1
ATOM 1793 C CA . ARG A 1 238 ? 5.498 -36.659 67.336 1.00 86.94 238 ARG A CA 1
ATOM 1794 C C . ARG A 1 238 ? 5.671 -37.728 66.259 1.00 86.94 238 ARG A C 1
ATOM 1796 O O . ARG A 1 238 ? 6.002 -38.857 66.597 1.00 86.94 238 ARG A O 1
ATOM 1803 N N . GLY A 1 239 ? 5.533 -37.376 64.982 1.00 85.94 239 GLY A N 1
ATOM 1804 C CA . GLY A 1 239 ? 5.786 -38.273 63.853 1.00 85.94 239 GLY A CA 1
ATOM 1805 C C . GLY A 1 239 ? 7.234 -38.764 63.798 1.00 85.94 239 GLY A C 1
ATOM 1806 O O . GLY A 1 239 ? 7.453 -39.950 63.569 1.00 85.94 239 GLY A O 1
ATOM 1807 N N . LYS A 1 240 ? 8.209 -37.888 64.096 1.00 87.38 240 LYS A N 1
ATOM 1808 C CA . LYS A 1 240 ? 9.630 -38.259 64.237 1.00 87.38 240 LYS A CA 1
ATOM 1809 C C . LYS A 1 240 ? 9.886 -39.136 65.464 1.00 87.38 240 LYS A C 1
ATOM 1811 O O . LYS A 1 240 ? 10.571 -40.141 65.348 1.00 87.38 240 LYS A O 1
ATOM 1816 N N . ALA A 1 241 ? 9.311 -38.794 66.618 1.00 89.81 241 ALA A N 1
ATOM 1817 C CA . ALA A 1 241 ? 9.489 -39.574 67.847 1.00 89.81 241 ALA A CA 1
ATOM 1818 C C . ALA A 1 241 ? 8.879 -40.988 67.763 1.00 89.81 241 ALA A C 1
ATOM 1820 O O . ALA A 1 241 ? 9.411 -41.923 68.348 1.00 89.81 241 ALA A O 1
ATOM 1821 N N . LEU A 1 242 ? 7.768 -41.142 67.036 1.00 89.19 242 LEU A N 1
ATOM 1822 C CA . LEU A 1 242 ? 7.036 -42.406 66.894 1.00 89.19 242 LEU A CA 1
ATOM 1823 C C . LEU A 1 242 ? 7.368 -43.163 65.594 1.00 89.19 242 LEU A C 1
ATOM 1825 O O . LEU A 1 242 ? 6.746 -44.185 65.323 1.00 89.19 242 LEU A O 1
ATOM 1829 N N . ASN A 1 243 ? 8.289 -42.654 64.762 1.00 84.19 243 ASN A N 1
ATOM 1830 C CA . ASN A 1 243 ? 8.605 -43.178 63.422 1.00 84.19 243 ASN A CA 1
ATOM 1831 C C . ASN A 1 243 ? 7.369 -43.426 62.527 1.00 84.19 243 ASN A C 1
ATOM 1833 O O . ASN A 1 243 ? 7.360 -44.307 61.664 1.00 84.19 243 ASN A O 1
ATOM 1837 N N . SER A 1 244 ? 6.306 -42.639 62.708 1.00 85.88 244 SER A N 1
ATOM 1838 C CA . SER A 1 244 ? 5.048 -42.823 61.984 1.00 85.88 244 SER A CA 1
ATOM 1839 C C . SER A 1 244 ? 5.025 -41.993 60.704 1.00 85.88 244 SER A C 1
ATOM 1841 O O . SER A 1 244 ? 4.861 -40.769 60.727 1.00 85.88 244 SER A O 1
ATOM 1843 N N . LYS A 1 245 ? 5.132 -42.681 59.561 1.00 83.50 245 LYS A N 1
ATOM 1844 C CA . LYS A 1 245 ? 5.049 -42.078 58.219 1.00 83.50 245 LYS A CA 1
ATOM 1845 C C . LYS A 1 245 ? 3.702 -41.387 57.969 1.00 83.50 245 LYS A C 1
ATOM 1847 O O . LYS A 1 245 ? 3.662 -40.368 57.290 1.00 83.50 245 LYS A O 1
ATOM 1852 N N . ALA A 1 246 ? 2.616 -41.887 58.562 1.00 84.12 246 ALA A N 1
ATOM 1853 C CA . ALA A 1 246 ? 1.283 -41.301 58.421 1.00 84.12 246 ALA A CA 1
ATOM 1854 C C . ALA A 1 246 ? 1.184 -39.906 59.065 1.00 84.12 246 ALA A C 1
ATOM 1856 O O . ALA A 1 246 ? 0.619 -38.991 58.469 1.00 84.12 246 ALA A O 1
ATOM 1857 N N . LEU A 1 247 ? 1.780 -39.719 60.250 1.00 81.69 247 LEU A N 1
ATOM 1858 C CA . LEU A 1 247 ? 1.789 -38.426 60.946 1.00 81.69 247 LEU A CA 1
ATOM 1859 C C . LEU A 1 247 ? 2.682 -37.398 60.242 1.00 81.69 247 LEU A C 1
ATOM 1861 O O . LEU A 1 247 ? 2.337 -36.219 60.196 1.00 81.69 247 LEU A O 1
ATOM 1865 N N . LEU A 1 248 ? 3.797 -37.844 59.658 1.00 82.25 248 LEU A N 1
ATOM 1866 C CA . LEU A 1 248 ? 4.686 -36.983 58.873 1.00 82.25 248 LEU A CA 1
ATOM 1867 C C . LEU A 1 248 ? 4.017 -36.508 57.576 1.00 82.25 248 LEU A C 1
ATOM 1869 O O . LEU A 1 248 ? 4.017 -35.308 57.309 1.00 82.25 248 LEU A O 1
ATOM 1873 N N . LEU A 1 249 ? 3.363 -37.412 56.838 1.00 81.69 249 LEU A N 1
ATOM 1874 C CA . LEU A 1 249 ? 2.601 -37.066 55.632 1.00 81.69 249 LEU A CA 1
ATOM 1875 C C . LEU A 1 249 ? 1.425 -36.131 55.936 1.00 81.69 249 LEU A C 1
ATOM 1877 O O . LEU A 1 249 ? 1.120 -35.239 55.149 1.00 81.69 249 LEU A O 1
ATOM 1881 N N . LEU A 1 250 ? 0.756 -36.313 57.078 1.00 81.31 250 LEU A N 1
ATOM 1882 C CA . LEU A 1 250 ? -0.334 -35.431 57.486 1.00 81.31 250 LEU A CA 1
ATOM 1883 C C . LEU A 1 250 ? 0.173 -34.026 57.828 1.00 81.31 250 LEU A C 1
ATOM 1885 O O . LEU A 1 250 ? -0.450 -33.043 57.442 1.00 81.31 250 LEU A O 1
ATOM 1889 N N . ALA A 1 251 ? 1.317 -33.924 58.505 1.00 80.25 251 ALA A N 1
ATOM 1890 C CA . ALA A 1 251 ? 1.915 -32.642 58.856 1.00 80.25 251 ALA A CA 1
ATOM 1891 C C . ALA A 1 251 ? 2.452 -31.861 57.642 1.00 80.25 251 ALA A C 1
ATOM 1893 O O . ALA A 1 251 ? 2.541 -30.635 57.683 1.00 80.25 251 ALA A O 1
ATOM 1894 N N . GLU A 1 252 ? 2.806 -32.563 56.565 1.00 77.25 252 GLU A N 1
ATOM 1895 C CA . GLU A 1 252 ? 3.217 -31.982 55.284 1.00 77.25 252 GLU A CA 1
ATOM 1896 C C . GLU A 1 252 ? 2.027 -31.512 54.437 1.00 77.25 252 GLU A C 1
ATOM 1898 O O . GLU A 1 252 ? 2.137 -30.540 53.697 1.00 77.25 252 GLU A O 1
ATOM 1903 N N . LYS A 1 253 ? 0.859 -32.138 54.620 1.00 74.94 253 LYS A N 1
ATOM 1904 C CA . LYS A 1 253 ? -0.407 -31.732 53.992 1.00 74.94 253 LYS A CA 1
ATOM 1905 C C . LYS A 1 253 ? -1.108 -30.563 54.687 1.00 74.94 253 LYS A C 1
ATOM 1907 O O . LYS A 1 253 ? -2.096 -30.067 54.150 1.00 74.94 253 LYS A O 1
ATOM 1912 N N . VAL A 1 254 ? -0.642 -30.117 55.859 1.00 73.88 254 VAL A N 1
ATOM 1913 C CA . VAL A 1 254 ? -1.136 -28.871 56.465 1.00 73.88 254 VAL A CA 1
ATOM 1914 C C . VAL A 1 254 ? -0.607 -27.707 55.619 1.00 73.88 254 VAL A C 1
ATOM 1916 O O . VAL A 1 254 ? 0.610 -27.517 55.569 1.00 73.88 254 VAL A O 1
ATOM 1919 N N . PRO A 1 255 ? -1.478 -26.958 54.920 1.00 63.38 255 PRO A N 1
ATOM 1920 C CA . PRO A 1 255 ? -1.049 -26.034 53.880 1.00 63.38 255 PRO A CA 1
ATOM 1921 C C . PRO A 1 255 ? -0.252 -24.871 54.479 1.00 63.38 255 PRO A C 1
ATOM 1923 O O . PRO A 1 255 ? -0.766 -24.107 55.296 1.00 63.38 255 PRO A O 1
ATOM 1926 N N . ALA A 1 256 ? 0.999 -24.719 54.045 1.00 61.62 256 ALA A N 1
ATOM 1927 C CA . ALA A 1 256 ? 1.642 -23.411 54.033 1.00 61.62 256 ALA A CA 1
ATOM 1928 C C . ALA A 1 256 ? 0.942 -22.563 52.956 1.00 61.62 256 ALA A C 1
ATOM 1930 O O . ALA A 1 256 ? 0.598 -23.099 51.904 1.00 61.62 256 ALA A O 1
ATOM 1931 N N . ASP A 1 257 ? 0.667 -21.296 53.275 1.00 61.41 257 ASP A N 1
ATOM 1932 C CA . ASP A 1 257 ? -0.128 -20.318 52.515 1.00 61.41 257 ASP A CA 1
ATOM 1933 C C . ASP A 1 257 ? -0.590 -20.741 51.109 1.00 61.41 257 ASP A C 1
ATOM 1935 O O . ASP A 1 257 ? 0.165 -20.715 50.135 1.00 61.41 257 ASP A O 1
ATOM 1939 N N . ALA A 1 258 ? -1.888 -21.034 50.985 1.00 66.19 258 ALA A N 1
ATOM 1940 C CA . ALA A 1 258 ? -2.535 -21.449 49.738 1.00 66.19 258 ALA A CA 1
ATOM 1941 C C . ALA A 1 258 ? -2.431 -20.419 48.589 1.00 66.19 258 ALA A C 1
ATOM 1943 O O . ALA A 1 258 ? -2.739 -20.745 47.444 1.00 66.19 258 ALA A O 1
ATOM 1944 N N . PHE A 1 259 ? -1.984 -19.191 48.879 1.00 65.25 259 PHE A N 1
ATOM 1945 C CA . PHE A 1 259 ? -1.849 -18.096 47.916 1.00 65.25 259 PHE A CA 1
ATOM 1946 C C . PHE A 1 259 ? -0.407 -17.778 47.514 1.00 65.25 259 PHE A C 1
ATOM 1948 O O . PHE A 1 259 ? -0.222 -17.007 46.577 1.00 65.25 259 PHE A O 1
ATOM 1955 N N . ALA A 1 260 ? 0.611 -18.394 48.126 1.00 71.94 260 ALA A N 1
ATOM 1956 C CA . ALA A 1 260 ? 2.011 -18.125 47.776 1.00 71.94 260 ALA A CA 1
ATOM 1957 C C . ALA A 1 260 ? 2.300 -18.403 46.287 1.00 71.94 260 ALA A C 1
ATOM 1959 O O . ALA A 1 260 ? 2.980 -17.633 45.618 1.00 71.94 260 ALA A O 1
ATOM 1960 N N . LYS A 1 261 ? 1.690 -19.461 45.735 1.00 72.19 261 LYS A N 1
ATOM 1961 C CA . LYS A 1 261 ? 1.800 -19.816 44.312 1.00 72.19 261 LYS A CA 1
ATOM 1962 C C . LYS A 1 261 ? 1.091 -18.823 43.382 1.00 72.19 261 LYS A C 1
ATOM 1964 O O . LYS A 1 261 ? 1.532 -18.624 42.258 1.00 72.19 261 LYS A O 1
ATOM 1969 N N . VAL A 1 262 ? -0.008 -18.222 43.837 1.00 79.12 262 VAL A N 1
ATOM 1970 C CA . VAL A 1 262 ? -0.762 -17.224 43.062 1.00 79.12 262 VAL A CA 1
ATOM 1971 C C . VAL A 1 262 ? -0.022 -15.889 43.064 1.00 79.12 262 VAL A C 1
ATOM 1973 O O . VAL A 1 262 ? 0.058 -15.247 42.026 1.00 79.12 262 VAL A O 1
ATOM 1976 N N . ILE A 1 263 ? 0.568 -15.511 44.200 1.00 77.88 263 ILE A N 1
ATOM 1977 C CA . ILE A 1 263 ? 1.410 -14.316 44.316 1.00 77.88 263 ILE A CA 1
ATOM 1978 C C . ILE A 1 263 ? 2.629 -14.440 43.392 1.00 77.88 263 ILE A C 1
ATOM 1980 O O . ILE A 1 263 ? 2.834 -13.551 42.575 1.00 77.88 263 ILE A O 1
ATOM 1984 N N . GLY A 1 264 ? 3.335 -15.578 43.411 1.00 83.75 264 GLY A N 1
ATOM 1985 C CA . GLY A 1 264 ? 4.454 -15.815 42.488 1.00 83.75 264 GLY A CA 1
ATOM 1986 C C . GLY A 1 264 ? 4.044 -15.778 41.010 1.00 83.75 264 GLY A C 1
ATOM 1987 O O . GLY A 1 264 ? 4.720 -15.166 40.198 1.00 83.75 264 GLY A O 1
ATOM 1988 N N . MET A 1 265 ? 2.881 -16.337 40.654 1.00 80.06 265 MET A N 1
ATOM 1989 C CA . MET A 1 265 ? 2.387 -16.291 39.269 1.00 80.06 265 MET A CA 1
ATOM 1990 C C . MET A 1 265 ? 2.038 -14.865 38.807 1.00 80.06 265 MET A C 1
ATOM 1992 O O . MET A 1 265 ? 2.167 -14.560 37.624 1.00 80.06 265 MET A O 1
ATOM 1996 N N . ILE A 1 266 ? 1.594 -13.995 39.721 1.00 85.19 266 ILE A N 1
ATOM 1997 C CA . ILE A 1 266 ? 1.333 -12.577 39.432 1.00 85.19 266 ILE A CA 1
ATOM 1998 C C . ILE A 1 266 ? 2.652 -11.808 39.291 1.00 85.19 266 ILE A C 1
ATOM 2000 O O . ILE A 1 266 ? 2.770 -10.990 38.382 1.00 85.19 266 ILE A O 1
ATOM 2004 N N . GLU A 1 267 ? 3.641 -12.079 40.144 1.00 87.62 267 GLU A N 1
ATOM 2005 C CA . GLU A 1 267 ? 4.981 -11.483 40.054 1.00 87.62 267 GLU A CA 1
ATOM 2006 C C . GLU A 1 267 ? 5.669 -11.850 38.727 1.00 87.62 267 GLU A C 1
ATOM 2008 O O . GLU A 1 267 ? 6.106 -10.947 38.011 1.00 87.62 267 GLU A O 1
ATOM 2013 N N . ASP A 1 268 ? 5.627 -13.127 38.327 1.00 89.94 268 ASP A N 1
ATOM 2014 C CA 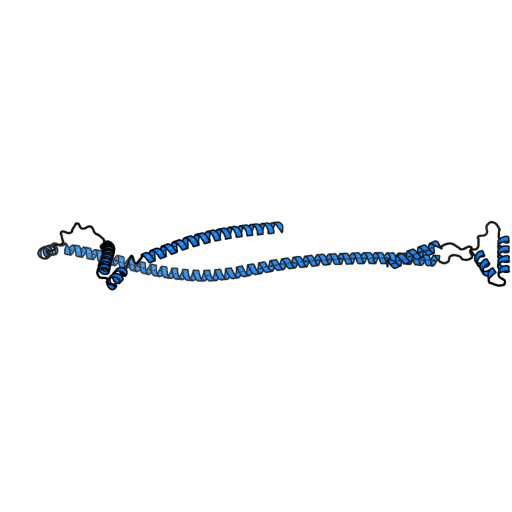. ASP A 1 268 ? 6.156 -13.610 37.041 1.00 89.94 268 ASP A CA 1
ATOM 2015 C C . ASP A 1 268 ? 5.471 -12.937 35.833 1.00 89.94 268 ASP A C 1
ATOM 2017 O O . ASP A 1 268 ? 6.105 -12.654 34.813 1.00 89.94 268 ASP A O 1
ATOM 2021 N N . LEU A 1 269 ? 4.158 -12.681 35.914 1.00 85.56 269 LEU A N 1
ATOM 2022 C CA . LEU A 1 269 ? 3.409 -12.027 34.834 1.00 85.56 269 LEU A CA 1
ATOM 2023 C C . LEU A 1 269 ? 3.774 -10.541 34.714 1.00 85.56 269 LEU A C 1
ATOM 2025 O O . LEU A 1 269 ? 3.860 -10.006 33.611 1.00 85.56 269 LEU A O 1
ATOM 2029 N N . VAL A 1 270 ? 3.992 -9.873 35.850 1.00 87.81 270 VAL A N 1
ATOM 2030 C CA . VAL A 1 270 ? 4.414 -8.467 35.897 1.00 87.81 270 VAL A CA 1
ATOM 2031 C C . VAL A 1 270 ? 5.836 -8.303 35.363 1.00 87.81 270 VAL A C 1
ATOM 2033 O O . VAL A 1 270 ? 6.110 -7.316 34.682 1.00 87.81 270 VAL A O 1
ATOM 2036 N N . GLU A 1 271 ? 6.734 -9.247 35.644 1.00 92.75 271 GLU A N 1
ATOM 2037 C CA . GLU A 1 271 ? 8.095 -9.236 35.101 1.00 92.75 271 GLU A CA 1
ATOM 2038 C C . GLU A 1 271 ? 8.094 -9.415 33.577 1.00 92.75 271 GLU A C 1
ATOM 2040 O O . GLU A 1 271 ? 8.667 -8.585 32.869 1.00 92.75 271 GLU A O 1
ATOM 2045 N N . LYS A 1 272 ? 7.327 -10.384 33.056 1.00 89.19 272 LYS A N 1
ATOM 2046 C CA . LYS A 1 272 ? 7.145 -10.565 31.605 1.00 89.19 272 LYS A CA 1
ATOM 2047 C C . LYS A 1 272 ? 6.563 -9.337 30.912 1.00 89.19 272 LYS A C 1
ATOM 2049 O O . LYS A 1 272 ? 7.074 -8.931 29.876 1.00 89.19 272 LYS A O 1
ATOM 2054 N N . LEU A 1 273 ? 5.541 -8.703 31.493 1.00 89.31 273 LEU A N 1
ATOM 2055 C CA . LEU A 1 273 ? 4.947 -7.489 30.917 1.00 89.31 273 LEU A CA 1
ATOM 2056 C C . LEU A 1 273 ? 5.937 -6.315 30.866 1.00 89.31 273 LEU A C 1
ATOM 2058 O O . LEU A 1 273 ? 5.855 -5.482 29.966 1.00 89.31 273 LEU A O 1
ATOM 2062 N N . LYS A 1 274 ? 6.879 -6.232 31.813 1.00 88.69 274 LYS A N 1
ATOM 2063 C CA . LYS A 1 274 ? 7.940 -5.214 31.787 1.00 88.69 274 LYS A CA 1
ATOM 2064 C C . LYS A 1 274 ? 8.994 -5.508 30.720 1.00 88.69 274 LYS A C 1
ATOM 2066 O O . LYS A 1 274 ? 9.421 -4.570 30.050 1.00 88.69 274 LYS A O 1
ATOM 2071 N N . GLU A 1 275 ? 9.392 -6.769 30.546 1.00 92.25 275 GLU A N 1
ATOM 2072 C CA . GLU A 1 275 ? 10.299 -7.171 29.461 1.00 92.25 275 GLU A CA 1
ATOM 2073 C C . GLU A 1 275 ? 9.670 -6.957 28.079 1.00 92.25 275 GLU A C 1
ATOM 2075 O O . GLU A 1 275 ? 10.310 -6.378 27.204 1.00 92.25 275 GLU A O 1
ATOM 2080 N N . GLU A 1 276 ? 8.407 -7.349 27.889 1.00 86.88 276 GLU A N 1
ATOM 2081 C CA . GLU A 1 276 ? 7.678 -7.147 26.630 1.00 86.88 276 GLU A CA 1
ATOM 2082 C C . GLU A 1 276 ? 7.534 -5.656 26.295 1.00 86.88 276 GLU A C 1
ATOM 2084 O O . GLU A 1 276 ? 7.800 -5.254 25.163 1.00 86.88 276 GLU A O 1
ATOM 2089 N N . ALA A 1 277 ? 7.213 -4.813 27.284 1.00 84.94 277 ALA A N 1
ATOM 2090 C CA . ALA A 1 277 ? 7.139 -3.366 27.089 1.00 84.94 277 ALA A CA 1
ATOM 2091 C C . ALA A 1 277 ? 8.498 -2.744 26.714 1.00 84.94 277 ALA A C 1
ATOM 2093 O O . ALA A 1 277 ? 8.548 -1.823 25.897 1.00 84.94 277 ALA A O 1
ATOM 2094 N N . ALA A 1 278 ? 9.603 -3.237 27.286 1.00 88.62 278 ALA A N 1
ATOM 2095 C CA . ALA A 1 278 ? 10.947 -2.791 26.921 1.00 88.62 278 ALA A CA 1
ATOM 2096 C C . ALA A 1 278 ? 11.316 -3.226 25.491 1.00 88.62 278 ALA A C 1
ATOM 2098 O O . ALA A 1 278 ? 11.774 -2.404 24.697 1.00 88.62 278 ALA A O 1
ATOM 2099 N N . ALA A 1 279 ? 11.034 -4.480 25.128 1.00 89.75 279 ALA A N 1
ATOM 2100 C CA . ALA A 1 279 ? 11.280 -5.001 23.787 1.00 89.75 279 ALA A CA 1
ATOM 2101 C C . ALA A 1 279 ? 10.444 -4.281 22.711 1.00 89.75 279 ALA A C 1
ATOM 2103 O O . ALA A 1 279 ? 10.957 -3.972 21.634 1.00 89.75 279 ALA A O 1
ATOM 2104 N N . GLU A 1 280 ? 9.176 -3.961 22.991 1.00 88.06 280 GLU A N 1
ATOM 2105 C CA . GLU A 1 280 ? 8.341 -3.155 22.091 1.00 88.06 280 GLU A CA 1
ATOM 2106 C C . GLU A 1 280 ? 8.842 -1.714 21.965 1.00 88.06 280 GLU A C 1
ATOM 2108 O O . GLU A 1 280 ? 8.810 -1.158 20.864 1.00 88.06 280 GLU A O 1
ATOM 2113 N N . ALA A 1 281 ? 9.329 -1.103 23.050 1.00 88.19 281 ALA A N 1
ATOM 2114 C CA . ALA A 1 281 ? 9.908 0.237 23.004 1.00 88.19 281 ALA A CA 1
ATOM 2115 C C . ALA A 1 281 ? 11.166 0.279 22.119 1.00 88.19 281 ALA A C 1
ATOM 2117 O O . ALA A 1 281 ? 11.281 1.166 21.265 1.00 88.19 281 ALA A O 1
ATOM 2118 N N . ASP A 1 282 ? 12.052 -0.709 22.253 1.00 90.75 282 ASP A N 1
ATOM 2119 C CA . ASP A 1 282 ? 13.254 -0.842 21.425 1.00 90.75 282 ASP A CA 1
ATOM 2120 C C . ASP A 1 282 ? 12.903 -1.131 19.960 1.00 90.75 282 ASP A C 1
ATOM 2122 O O . ASP A 1 282 ? 13.435 -0.500 19.041 1.00 90.75 282 ASP A O 1
ATOM 2126 N N . HIS A 1 283 ? 11.942 -2.027 19.713 1.00 87.62 283 HIS A N 1
ATOM 2127 C CA . HIS A 1 283 ? 11.484 -2.335 18.360 1.00 87.62 283 HIS A CA 1
ATOM 2128 C C . HIS A 1 283 ? 10.798 -1.129 17.698 1.00 87.62 283 HIS A C 1
ATOM 2130 O O . HIS A 1 283 ? 10.993 -0.875 16.504 1.00 87.62 283 HIS A O 1
ATOM 2136 N N . LYS A 1 284 ? 10.042 -0.335 18.466 1.00 91.44 284 LYS A N 1
ATOM 2137 C CA . LYS A 1 284 ? 9.450 0.922 17.997 1.00 91.44 284 LYS A CA 1
ATOM 2138 C C . LYS A 1 284 ? 10.530 1.946 17.658 1.00 91.44 284 LYS A C 1
ATOM 2140 O O . LYS A 1 284 ? 10.450 2.556 16.593 1.00 91.44 284 LYS A O 1
ATOM 2145 N N . ALA A 1 285 ? 11.543 2.114 18.508 1.00 90.12 285 ALA A N 1
ATOM 2146 C CA . ALA A 1 285 ? 12.665 3.011 18.233 1.00 90.12 285 ALA A CA 1
ATOM 2147 C C . ALA A 1 285 ? 13.405 2.607 16.946 1.00 90.12 285 ALA A C 1
ATOM 2149 O O . ALA A 1 285 ? 13.665 3.455 16.090 1.00 90.12 285 ALA A O 1
ATOM 2150 N N . TRP A 1 286 ? 13.648 1.306 16.756 1.00 93.19 286 TRP A N 1
ATOM 2151 C CA . TRP A 1 286 ? 14.235 0.772 15.529 1.00 93.19 286 TRP A CA 1
ATOM 2152 C C . TRP A 1 286 ? 13.353 1.030 14.297 1.00 93.19 286 TRP A C 1
ATOM 2154 O O . TRP A 1 286 ? 13.847 1.496 13.268 1.00 93.19 286 TRP A O 1
ATOM 2164 N N . CYS A 1 287 ? 12.040 0.792 14.393 1.00 92.50 287 CYS A N 1
ATOM 2165 C CA . CYS A 1 287 ? 11.093 1.077 13.311 1.00 92.50 287 CYS A CA 1
ATOM 2166 C C . CYS A 1 287 ? 11.084 2.565 12.939 1.00 92.50 287 CYS A C 1
ATOM 2168 O O . CYS A 1 287 ? 11.152 2.905 11.755 1.00 92.50 287 CYS A O 1
ATOM 2170 N N . ASP A 1 288 ? 11.043 3.453 13.934 1.00 91.81 288 ASP A N 1
ATOM 2171 C CA . ASP A 1 288 ? 11.044 4.903 13.740 1.00 91.81 288 ASP A CA 1
ATOM 2172 C C . ASP A 1 288 ? 12.351 5.371 13.065 1.00 91.81 288 ASP A C 1
ATOM 2174 O O . ASP A 1 288 ? 12.325 6.190 12.135 1.00 91.81 288 ASP A O 1
ATOM 2178 N N . GLU A 1 289 ? 13.499 4.809 13.456 1.00 91.06 289 GLU A N 1
ATOM 2179 C CA . GLU A 1 289 ? 14.798 5.122 12.857 1.00 91.06 289 GLU A CA 1
ATOM 2180 C C . GLU A 1 289 ? 14.914 4.616 11.412 1.00 91.06 289 GLU A C 1
ATOM 2182 O O . GLU A 1 289 ? 15.304 5.377 10.516 1.00 91.06 289 GLU A O 1
ATOM 2187 N N . GLN A 1 290 ? 14.509 3.372 11.142 1.00 91.94 290 GLN A N 1
ATOM 2188 C CA . GLN A 1 290 ? 14.520 2.815 9.788 1.00 91.94 290 GLN A CA 1
ATOM 2189 C C . GLN A 1 290 ? 13.562 3.566 8.863 1.00 91.94 290 GLN A C 1
ATOM 2191 O O . GLN A 1 290 ? 13.931 3.891 7.732 1.00 91.94 290 GLN A O 1
ATOM 2196 N N . LEU A 1 291 ? 12.361 3.920 9.332 1.00 88.25 291 LEU A N 1
ATOM 2197 C CA . LEU A 1 291 ? 11.413 4.729 8.563 1.00 88.25 291 LEU A CA 1
ATOM 2198 C C . LEU A 1 291 ? 11.978 6.119 8.255 1.00 88.25 291 LEU A C 1
ATOM 2200 O O . LEU A 1 291 ? 11.845 6.602 7.124 1.00 88.25 291 LEU A O 1
ATOM 2204 N N . LYS A 1 292 ? 12.666 6.752 9.213 1.00 89.50 292 LYS A N 1
ATOM 2205 C CA . LYS A 1 292 ? 13.349 8.036 9.002 1.00 89.50 292 LYS A CA 1
ATOM 2206 C C . LYS A 1 292 ? 14.482 7.911 7.981 1.00 89.50 292 LYS A C 1
ATOM 2208 O O . LYS A 1 292 ? 14.550 8.716 7.049 1.00 89.50 292 LYS A O 1
ATOM 2213 N N . ALA A 1 293 ? 15.328 6.889 8.099 1.00 87.44 293 ALA A N 1
ATOM 2214 C CA . ALA A 1 293 ? 16.416 6.625 7.160 1.00 87.44 293 ALA A CA 1
ATOM 2215 C C . ALA A 1 293 ? 15.893 6.343 5.742 1.00 87.44 293 ALA A C 1
ATOM 2217 O O . ALA A 1 293 ? 16.429 6.866 4.761 1.00 87.44 293 ALA A O 1
ATOM 2218 N N . ASN A 1 294 ? 14.809 5.575 5.619 1.00 86.31 294 ASN A N 1
ATOM 2219 C CA . ASN A 1 294 ? 14.184 5.265 4.336 1.00 86.31 294 ASN A CA 1
ATOM 2220 C C . ASN A 1 294 ? 13.557 6.517 3.701 1.00 86.31 294 ASN A C 1
ATOM 2222 O O . ASN A 1 294 ? 13.778 6.790 2.522 1.00 86.31 294 ASN A O 1
ATOM 2226 N N . LYS A 1 295 ? 12.873 7.353 4.496 1.00 84.50 295 LYS A N 1
ATOM 2227 C CA . LYS A 1 295 ? 12.321 8.641 4.044 1.00 84.50 295 LYS A CA 1
ATOM 2228 C C . LYS A 1 295 ? 13.415 9.589 3.546 1.00 84.50 295 LYS A C 1
ATOM 2230 O O . LYS A 1 295 ? 13.245 10.203 2.496 1.00 84.50 295 LYS A O 1
ATOM 2235 N N . LEU A 1 296 ? 14.549 9.672 4.248 1.00 84.19 296 LEU A N 1
ATOM 2236 C CA . LEU A 1 296 ? 15.704 10.473 3.826 1.00 84.19 296 LEU A CA 1
ATOM 2237 C C . LEU A 1 296 ? 16.334 9.941 2.532 1.00 84.19 296 LEU A C 1
ATOM 2239 O O . LEU A 1 296 ? 16.612 10.729 1.628 1.00 84.19 296 LEU A O 1
ATOM 2243 N N . LYS A 1 297 ? 16.520 8.619 2.407 1.00 84.81 297 LYS A N 1
ATOM 2244 C CA . LYS A 1 297 ? 17.021 7.988 1.172 1.00 84.81 297 LYS A CA 1
ATOM 2245 C C . LYS A 1 297 ? 16.078 8.228 -0.006 1.00 84.81 297 LYS A C 1
ATOM 2247 O O . LYS A 1 297 ? 16.545 8.586 -1.084 1.00 84.81 297 LYS A O 1
ATOM 2252 N N . ARG A 1 298 ? 14.767 8.081 0.203 1.00 84.44 298 ARG A N 1
ATOM 2253 C CA . ARG A 1 298 ? 13.744 8.352 -0.811 1.00 84.44 298 ARG A CA 1
ATOM 2254 C C . ARG A 1 298 ? 13.797 9.808 -1.263 1.00 84.44 298 ARG A C 1
ATOM 2256 O O . ARG A 1 298 ? 13.951 10.049 -2.448 1.00 84.44 298 ARG A O 1
ATOM 2263 N N . ASN A 1 299 ? 13.761 10.761 -0.331 1.00 84.12 299 ASN A N 1
ATOM 2264 C CA . ASN A 1 299 ? 13.793 12.186 -0.662 1.00 84.12 299 ASN A CA 1
ATOM 2265 C C . ASN A 1 299 ? 15.091 12.589 -1.384 1.00 84.12 299 ASN A C 1
ATOM 2267 O O . ASN A 1 299 ? 15.027 13.364 -2.330 1.00 84.12 299 ASN A O 1
ATOM 2271 N N . LYS A 1 300 ? 16.253 12.036 -0.993 1.00 82.31 300 LYS A N 1
ATOM 2272 C CA . LYS A 1 300 ? 17.519 12.248 -1.718 1.00 82.31 300 LYS A CA 1
ATOM 2273 C C . LYS A 1 300 ? 17.463 11.716 -3.150 1.00 82.31 300 LYS A C 1
ATOM 2275 O O . LYS A 1 300 ? 17.880 12.422 -4.055 1.00 82.31 300 LYS A O 1
ATOM 2280 N N . LYS A 1 301 ? 16.932 10.506 -3.362 1.00 79.81 301 LYS A N 1
ATOM 2281 C CA . LYS A 1 301 ? 16.784 9.939 -4.711 1.00 79.81 301 LYS A CA 1
ATOM 2282 C C . LYS A 1 301 ? 15.788 10.727 -5.566 1.00 79.81 301 LYS A C 1
ATOM 2284 O O . LYS A 1 301 ? 16.065 10.955 -6.731 1.00 79.81 301 LYS A O 1
ATOM 2289 N N . THR A 1 302 ? 14.675 11.187 -4.993 1.00 69.25 302 THR A N 1
ATOM 2290 C CA . THR A 1 302 ? 13.697 12.027 -5.705 1.00 69.25 302 THR A CA 1
ATOM 2291 C C . THR A 1 302 ? 14.271 13.402 -6.057 1.00 69.25 302 THR A C 1
ATOM 2293 O O . THR A 1 302 ? 14.010 13.900 -7.140 1.00 69.25 302 THR A O 1
ATOM 2296 N N . ALA A 1 303 ? 15.091 13.997 -5.186 1.00 67.94 303 ALA A N 1
ATOM 2297 C CA . ALA A 1 303 ? 15.762 15.270 -5.461 1.00 67.94 303 ALA A CA 1
ATOM 2298 C C . ALA A 1 303 ? 16.930 15.159 -6.459 1.00 67.94 303 ALA A C 1
ATOM 2300 O O . ALA A 1 303 ? 17.321 16.166 -7.022 1.00 67.94 303 ALA A O 1
ATOM 2301 N N . GLN A 1 304 ? 17.504 13.967 -6.650 1.00 65.88 304 GLN A N 1
ATOM 2302 C CA . GLN A 1 304 ? 18.513 13.700 -7.685 1.00 65.88 304 GLN A CA 1
ATOM 2303 C C . GLN A 1 304 ? 17.899 13.346 -9.047 1.00 65.88 304 GLN A C 1
ATOM 2305 O O . GLN A 1 304 ? 18.618 13.317 -10.040 1.00 65.88 304 GLN A O 1
ATOM 2310 N N . ALA A 1 305 ? 16.606 13.016 -9.081 1.00 58.25 305 ALA A N 1
ATOM 2311 C CA . ALA A 1 305 ? 15.878 12.651 -10.295 1.00 58.25 305 ALA A CA 1
ATOM 2312 C C . ALA A 1 305 ? 15.133 13.838 -10.944 1.00 58.25 305 ALA A C 1
ATOM 2314 O O . ALA A 1 305 ? 14.642 13.687 -12.059 1.00 58.25 305 ALA A O 1
ATOM 2315 N N . ASN A 1 306 ? 15.060 14.985 -10.257 1.00 44.44 306 ASN A N 1
ATOM 2316 C CA . ASN A 1 306 ? 14.542 16.265 -10.756 1.00 44.44 306 ASN A CA 1
ATOM 2317 C C . ASN A 1 306 ? 15.699 17.227 -11.026 1.00 44.44 306 ASN A C 1
ATOM 2319 O O . ASN A 1 306 ? 15.542 18.076 -11.928 1.00 44.44 306 ASN A O 1
#

Foldseek 3Di:
DVVLLVVLVVVLVVLVVVQDFALCPLVVLVVCCVPDPPSVVVSVVVVVVVVVPPDPPDDRPGPDHDPCPVVSVVSVVVSVVVVVVVVVVVVVVVVVVVVVVVVVVVVVVVVVVVVVVVVVVVVVVVVVVVVVVVVVVVVVVVVVVVVVVVVVVVVVVVVVVVVVVVVVVVVVVVVVVVVVVVVVCVVCPDPVNVVVCVVPDPPPPPVPPPDDDDPVVVVVVVVVVVVLLVQLVVLCVVCVVVVPPVSPVVSVPSDDDPCPVVVVVVVVVVVVVVVVVVVVVVVVVVVVVVVVVVVVVVVVVVVVVD

Secondary structure (DSSP, 8-state):
-HHHHHHHHHHHHHHHTT-S-B-THHHHHHHHHTTSTTHHHHHHHHHHHHHHS--TT-----SB--TTHHHHHHHHHHHHHHHHHHHHHHHHHHHHHHHHHHHHHHHHHHHHHHHHHHHHHHHHHHHHHHHHHHHHHHHHHHHHHHHHHHHHHHHHHHHHHHHHHHHHHHHHHHHHHHHHHHHHHHHHTSHHHHHHHHHH---TTGGGTT-----HHHHHHHHHHHHHHHHHHHHHHHHHHTT-HHHHHHHHSS-S-TTHHHHHHHHHHHHHHHHHHHHHHHHHHHHHHHHHHHHHHHHHHHHHH-

Sequence (306 aa):
YGESVDALERAIRMMSAQDYDRGQASSMLQGMAATVPGMPKVLAAFLQEKSKAAQPGAPEVAAYEFQSGGIVSLLKDLLKKFEGELSEVEESESNQAHEFKLTEIHLSDVIAKSKSDREEKAAEKAKTAAASAKAKGELAETKATKASDEKTLGDMIALFKQKTSVYESNQQVRKDELETISKAIGIISSDDVAGSYSDRINLAQVKAATRTVSLLQLGSSKRRMAAQQQAAELLRKRGKALNSKALLLLAEKVPADAFAKVIGMIEDLVEKLKEEAAAEADHKAWCDEQLKANKLKRNKKTAQAN

Organism: NCBI:txid141414

Radius of gyration: 69.16 Å; chains: 1; bounding box: 112×70×190 Å